Protein AF-I2NVD7-F1 (afdb_monomer_lite)

Organism: NCBI:txid1095748

Secondary structure (DSSP, 8-state):
--HHHHHHHHHHHHTHHHHHHHHHHHHHHHHHHHHHHHHHHHHHHHHHHHH-TTS----SSTT--SEEEEEEESS--TT--TTTS--HHHHHHT--B-TTSPBPPEEEEEEE-GGGBS--HHHHHHHHHHHHHH-HHHHHTT-EEEE-TTS-EEEEEEE---HHHHHHHTTT--TTTTHHHHHHHHHHHHTHHHHHHHHHHHHTTBGGG--

Radius of gyration: 20.38 Å; chains: 1; bounding box: 64×32×51 Å

Foldseek 3Di:
DPPVVVVVVVVCVVCVVVVVVVVVVLVVLQVLVCVVLVVVVVVLQVVVLVVAPQQDDDDPDPDDRQKDKDKDWLEDDPPPPCVPQDGPLCLQAQNGDDPVRHTTFIFMWTGGDCVFFPDDLVRRLVLLVVLCVVCCVLVVLAWDFGDYPPSDTTTTHTHHFHPVQPVVCPPPSDCNRCVSVVVRSVVCVVCVVSVSVSSVVRVVRGPVVVD

pLDDT: mean 82.98, std 14.4, range [41.5, 97.44]

Sequence (211 aa):
MENVERELGKLVLSNLEMLEKSYGFLVQIDVQFYEKIENQFNAWYEDFKKNSGWHKKPGNKKNQDAIWYCLGEKYDNKKSNIDIDYSWLSACTGIAKYDDGETIEYGIHFGFNRDYFNFTAKTAKQFMQDQFANYPELKEVGFQYIVGSSEHRTIFLPIQLDLKLLIEEYPDYKDQALQPLSDALDKIKNHQAVFDGIAEKLMKHSKLQES

Structure (mmCIF, N/CA/C/O backbone):
data_AF-I2NVD7-F1
#
_entry.id   AF-I2NVD7-F1
#
loop_
_atom_site.group_PDB
_atom_site.id
_atom_site.type_symbol
_atom_site.label_atom_id
_atom_site.label_alt_id
_atom_site.label_comp_id
_atom_site.label_asym_id
_atom_site.label_entity_id
_atom_site.label_seq_id
_atom_site.pdbx_PDB_ins_code
_atom_site.Cartn_x
_atom_site.Cartn_y
_atom_site.Cartn_z
_atom_site.occupancy
_atom_site.B_iso_or_equiv
_atom_site.auth_seq_id
_atom_site.auth_comp_id
_atom_site.auth_asym_id
_atom_site.auth_atom_id
_atom_site.pdbx_PDB_model_num
ATOM 1 N N . MET A 1 1 ? -33.493 20.038 15.185 1.00 58.19 1 MET A N 1
ATOM 2 C CA . MET A 1 1 ? -32.735 18.805 15.434 1.00 58.19 1 MET A CA 1
ATOM 3 C C . MET A 1 1 ? -33.632 17.634 15.150 1.00 58.19 1 MET A C 1
ATOM 5 O O . MET A 1 1 ? -34.703 17.545 15.751 1.00 58.19 1 MET A O 1
ATOM 9 N N . GLU A 1 2 ? -33.222 16.787 14.219 1.00 74.81 2 GLU A N 1
ATOM 10 C CA . GLU A 1 2 ? -33.885 15.507 13.988 1.00 74.81 2 GLU A CA 1
ATOM 11 C C . GLU A 1 2 ? -33.746 14.623 15.236 1.00 74.81 2 GLU A C 1
ATOM 13 O O . GLU A 1 2 ? -32.817 14.778 16.032 1.00 74.81 2 GLU A O 1
ATOM 18 N N . ASN A 1 3 ? -34.683 13.695 15.444 1.00 81.25 3 ASN A N 1
ATOM 19 C CA . ASN A 1 3 ? -34.689 12.811 16.617 1.00 81.25 3 ASN A CA 1
ATOM 20 C C . ASN A 1 3 ? -33.348 12.058 16.788 1.00 81.25 3 ASN A C 1
ATOM 22 O O . ASN A 1 3 ? -32.893 11.835 17.905 1.00 81.25 3 ASN A O 1
ATOM 26 N N . VAL A 1 4 ? -32.678 11.752 15.673 1.00 84.69 4 VAL A N 1
ATOM 27 C CA . VAL A 1 4 ? -31.371 11.083 15.623 1.00 84.69 4 VAL A CA 1
ATOM 28 C C . VAL A 1 4 ? -30.257 11.933 16.237 1.00 84.69 4 VAL A C 1
ATOM 30 O O . VAL A 1 4 ? -29.502 11.434 17.065 1.00 84.69 4 VAL A O 1
ATOM 33 N N . GLU A 1 5 ? -30.174 13.221 15.896 1.00 89.06 5 GLU A N 1
ATOM 34 C CA . GLU A 1 5 ? -29.142 14.126 16.426 1.00 89.06 5 GLU A CA 1
ATOM 35 C C . GLU A 1 5 ? -29.269 14.282 17.945 1.00 89.06 5 GLU A C 1
ATOM 37 O O . GLU A 1 5 ? -28.275 14.330 18.670 1.00 89.06 5 GLU A O 1
ATOM 42 N N . ARG A 1 6 ? -30.509 14.309 18.445 1.00 89.44 6 ARG A N 1
ATOM 43 C CA . ARG A 1 6 ? -30.788 14.396 19.880 1.00 89.44 6 ARG A CA 1
ATOM 44 C C . ARG A 1 6 ? -30.365 13.130 20.624 1.00 89.44 6 ARG A C 1
ATOM 46 O O . ARG A 1 6 ? -29.763 13.239 21.691 1.00 89.44 6 ARG A O 1
ATOM 53 N N . GLU A 1 7 ? -30.692 11.951 20.102 1.00 93.69 7 GLU A N 1
ATOM 54 C CA . GLU A 1 7 ? -30.291 10.684 20.727 1.00 93.69 7 GLU A CA 1
ATOM 55 C C . GLU A 1 7 ? -28.775 10.463 20.642 1.00 93.69 7 GLU A C 1
ATOM 57 O O . GLU A 1 7 ? -28.168 10.036 21.623 1.00 93.69 7 GLU A O 1
ATOM 62 N N . LEU A 1 8 ? -28.135 10.864 19.539 1.00 90.12 8 LEU A N 1
ATOM 63 C CA . LEU A 1 8 ? -26.676 10.872 19.425 1.00 90.12 8 LEU A CA 1
ATOM 64 C C . LEU A 1 8 ? -26.040 11.799 20.470 1.00 90.12 8 LEU A C 1
ATOM 66 O O . LEU A 1 8 ? -25.117 11.394 21.174 1.00 90.12 8 LEU A O 1
ATOM 70 N N . GLY A 1 9 ? -26.571 13.015 20.629 1.00 90.88 9 GLY A N 1
ATOM 71 C CA . GLY A 1 9 ? -26.109 13.955 21.650 1.00 90.88 9 GLY A CA 1
ATOM 72 C C . GLY A 1 9 ? -26.224 13.387 23.067 1.00 90.88 9 GLY A C 1
ATOM 73 O O . GLY A 1 9 ? -25.296 13.518 23.862 1.00 90.88 9 GLY A O 1
ATOM 74 N N 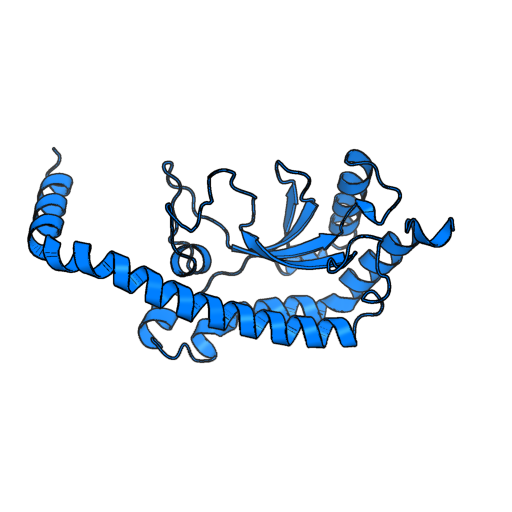. LYS A 1 10 ? -27.320 12.687 23.386 1.00 94.81 10 LYS A N 1
ATOM 75 C CA . LYS A 1 10 ? -27.470 11.998 24.679 1.00 94.81 10 LYS A CA 1
ATOM 76 C C . LYS A 1 10 ? -26.445 10.885 24.865 1.00 94.81 10 LYS A C 1
ATOM 78 O O . LYS A 1 10 ? -25.916 10.753 25.967 1.00 94.81 10 LYS A O 1
ATOM 83 N N . LEU A 1 11 ? -26.166 10.098 23.825 1.00 93.50 11 LEU A N 1
ATOM 84 C CA . LEU A 1 11 ? -25.167 9.032 23.878 1.00 93.50 11 LEU A CA 1
ATOM 85 C C . LEU A 1 11 ? -23.772 9.604 24.154 1.00 93.50 11 LEU A C 1
ATOM 87 O O . LEU A 1 11 ? -23.084 9.108 25.043 1.00 93.50 11 LEU A O 1
ATOM 91 N N . VAL A 1 12 ? -23.395 10.677 23.451 1.00 91.12 12 VAL A N 1
ATOM 92 C CA . VAL A 1 12 ? -22.127 11.394 23.658 1.00 91.12 12 VAL A CA 1
ATOM 93 C C . VAL A 1 12 ? -22.023 11.905 25.091 1.00 91.12 12 VAL A C 1
ATOM 95 O O . VAL A 1 12 ? -21.061 11.593 25.784 1.00 91.12 12 VAL A O 1
ATOM 98 N N . LEU A 1 13 ? -23.039 12.628 25.572 1.00 92.81 13 LEU A N 1
ATOM 99 C CA . LEU A 1 13 ? -23.039 13.189 26.926 1.00 92.81 13 LEU A CA 1
ATOM 100 C C . LEU A 1 13 ? -22.994 12.106 28.010 1.00 92.81 13 LEU A C 1
ATOM 102 O O . LEU A 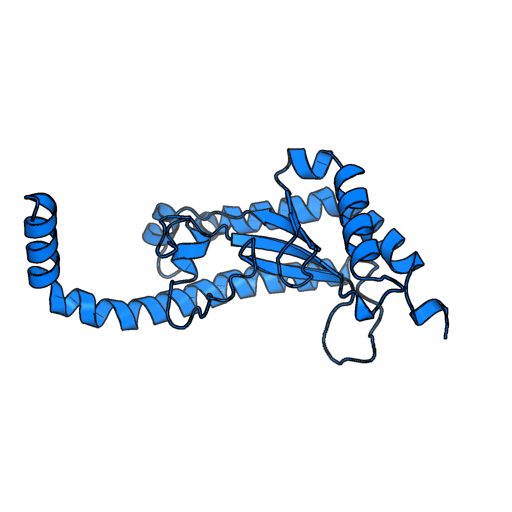1 13 ? -22.330 12.282 29.026 1.00 92.81 13 LEU A O 1
ATOM 106 N N . SER A 1 14 ? -23.662 10.973 27.783 1.00 95.19 14 SER A N 1
ATOM 107 C CA . SER A 1 14 ? -23.680 9.850 28.731 1.00 95.19 14 SER A CA 1
ATOM 108 C C . SER A 1 14 ? -22.356 9.082 28.776 1.00 95.19 14 SER A C 1
ATOM 110 O O . SER A 1 14 ? -22.124 8.343 29.727 1.00 95.19 14 SER A O 1
ATOM 112 N N . ASN A 1 15 ? -21.490 9.254 27.773 1.00 94.25 15 ASN A N 1
ATOM 113 C CA . ASN A 1 15 ? -20.187 8.593 27.665 1.00 94.25 15 ASN A CA 1
ATOM 114 C C . ASN A 1 15 ? -19.029 9.603 27.609 1.00 94.25 15 ASN A C 1
ATOM 116 O O . ASN A 1 15 ? -17.939 9.258 27.155 1.00 94.25 15 ASN A O 1
ATOM 120 N N . LEU A 1 16 ? -19.247 10.844 28.062 1.00 90.62 16 LEU A N 1
ATOM 121 C CA . LEU A 1 16 ? -18.305 11.948 27.855 1.00 90.62 16 LEU A CA 1
ATOM 122 C C . LEU A 1 16 ? -16.913 11.650 28.428 1.00 90.62 16 LEU A C 1
ATOM 124 O O . LEU A 1 16 ? -15.916 11.838 27.742 1.00 90.62 16 LEU A O 1
ATOM 128 N N . GLU A 1 17 ? -16.841 11.089 29.636 1.00 90.31 17 GLU A N 1
ATOM 129 C CA . GLU A 1 17 ? -15.571 10.692 30.259 1.00 90.31 17 GLU A CA 1
ATOM 130 C C . GLU A 1 17 ? -14.821 9.630 29.434 1.00 90.31 17 GLU A C 1
ATOM 132 O O . GLU A 1 17 ? -13.599 9.685 29.292 1.00 90.31 17 GLU A O 1
ATOM 137 N N . MET A 1 18 ? -15.549 8.658 28.875 1.00 90.00 18 MET A N 1
ATOM 138 C CA . MET A 1 18 ? -14.960 7.630 28.019 1.00 90.00 18 MET A CA 1
ATOM 139 C C . MET A 1 18 ? -14.445 8.244 26.721 1.00 90.00 18 MET A C 1
ATOM 141 O O . MET A 1 18 ? -13.352 7.891 26.295 1.00 90.00 18 MET A O 1
ATOM 145 N N . LEU A 1 19 ? -15.182 9.186 26.128 1.00 85.31 19 LEU A N 1
ATOM 146 C CA . LEU A 1 19 ? -14.745 9.908 24.935 1.00 85.31 19 LEU A CA 1
ATOM 147 C C . LEU A 1 19 ? -13.460 10.700 25.203 1.00 85.31 19 LEU A C 1
ATOM 149 O O . LEU A 1 19 ? -12.496 10.548 24.454 1.00 85.31 19 LEU A O 1
ATOM 153 N N . GLU A 1 20 ? -13.396 11.455 26.302 1.00 84.00 20 GLU A N 1
ATOM 154 C CA . GLU A 1 20 ? -12.199 12.221 26.680 1.00 84.00 20 GLU A CA 1
ATOM 155 C C . GLU A 1 20 ? -10.973 11.319 26.888 1.00 84.00 20 GLU A C 1
ATOM 157 O O . GLU A 1 20 ? -9.880 11.621 26.406 1.00 84.00 20 GLU A O 1
ATOM 162 N N . LYS A 1 21 ? -11.147 10.169 27.549 1.00 86.56 21 LYS A N 1
ATOM 163 C CA . LYS A 1 21 ? -10.066 9.190 27.757 1.00 86.56 21 LYS A CA 1
ATOM 164 C C . LYS A 1 21 ? -9.701 8.427 26.484 1.00 86.56 21 LYS A C 1
ATOM 166 O O . LYS A 1 21 ? -8.538 8.063 26.303 1.00 86.56 21 LYS A O 1
ATOM 171 N N . SER A 1 22 ? -10.675 8.183 25.609 1.00 84.62 22 SER A N 1
ATOM 172 C CA . SER A 1 22 ? -10.493 7.373 24.404 1.00 84.62 22 SER A CA 1
ATOM 173 C C . SER A 1 22 ? -9.512 7.997 23.427 1.00 84.62 22 SER A C 1
ATOM 175 O O . SER A 1 22 ? -8.781 7.256 22.786 1.00 84.62 22 SER A O 1
ATOM 177 N N . TYR A 1 23 ? -9.428 9.329 23.359 1.00 78.50 23 TYR A N 1
ATOM 178 C CA . TYR A 1 23 ? -8.507 9.999 22.443 1.00 78.50 23 TYR A CA 1
ATOM 179 C C . TYR A 1 23 ? -7.047 9.648 22.749 1.00 78.50 23 TYR A C 1
ATOM 181 O O . TYR A 1 23 ? -6.319 9.168 21.884 1.00 78.50 23 TYR A O 1
ATOM 189 N N . GLY A 1 24 ? -6.630 9.802 24.010 1.00 81.12 24 GLY A N 1
ATOM 190 C CA . GLY A 1 24 ? -5.270 9.451 24.425 1.00 81.12 24 GLY A CA 1
ATOM 191 C C . GLY A 1 24 ? -4.973 7.957 24.278 1.00 81.12 24 GLY A C 1
ATOM 192 O O . GLY A 1 24 ? -3.851 7.580 23.946 1.00 81.12 24 GLY A O 1
ATOM 193 N N . PHE A 1 25 ? -5.978 7.103 24.487 1.00 86.25 25 PHE A N 1
ATOM 194 C CA . PHE A 1 25 ? -5.835 5.660 24.309 1.00 86.25 25 PHE A CA 1
ATOM 195 C C . PHE A 1 25 ? -5.763 5.254 22.829 1.00 86.25 25 PHE A C 1
ATOM 197 O O . PHE A 1 25 ? -4.960 4.396 22.475 1.00 86.25 25 PHE A O 1
ATOM 204 N N . LEU A 1 26 ? -6.524 5.912 21.950 1.00 85.19 26 LEU A N 1
ATOM 205 C CA . LEU A 1 26 ? -6.480 5.700 20.504 1.00 85.19 26 LEU A CA 1
ATOM 206 C C . LEU A 1 26 ? -5.085 5.983 19.955 1.00 85.19 26 LEU A C 1
ATOM 208 O O . LEU A 1 26 ? -4.567 5.158 19.216 1.00 85.19 26 LEU A O 1
ATOM 212 N N . VAL A 1 27 ? -4.447 7.082 20.370 1.00 83.44 27 VAL A N 1
ATOM 213 C CA . VAL A 1 27 ? -3.065 7.397 19.966 1.00 83.44 27 VAL A CA 1
ATOM 214 C C . VAL A 1 27 ? -2.107 6.255 20.329 1.00 83.44 27 VAL A C 1
ATOM 216 O O . VAL A 1 27 ? -1.249 5.891 19.533 1.00 83.44 27 VAL A O 1
ATOM 219 N N . GLN A 1 28 ? -2.271 5.634 21.501 1.00 86.88 28 GLN A N 1
ATOM 220 C CA . GLN A 1 28 ? -1.435 4.499 21.912 1.00 86.88 28 GLN A CA 1
ATOM 221 C C . GLN A 1 28 ? -1.688 3.250 21.062 1.00 86.88 28 GLN A C 1
ATOM 223 O O . GLN A 1 28 ? -0.731 2.593 20.651 1.00 86.88 28 GLN A O 1
ATOM 228 N N . ILE A 1 29 ? -2.958 2.929 20.790 1.00 88.62 29 ILE A N 1
ATOM 229 C CA . ILE A 1 29 ? -3.336 1.824 19.896 1.00 88.62 29 ILE A CA 1
ATOM 230 C C . ILE A 1 29 ? -2.723 2.043 18.514 1.00 88.62 29 ILE A C 1
ATOM 232 O O . ILE A 1 29 ? -2.182 1.108 17.929 1.00 88.62 29 ILE A O 1
ATOM 236 N N . ASP A 1 30 ? -2.793 3.273 18.014 1.00 87.62 30 ASP A N 1
ATOM 237 C CA . ASP A 1 30 ? -2.361 3.624 16.670 1.00 87.62 30 ASP A CA 1
ATOM 238 C C . ASP A 1 30 ? -0.845 3.527 16.507 1.00 87.62 30 ASP A C 1
ATOM 240 O O . ASP A 1 30 ? -0.378 2.955 15.529 1.00 87.62 30 ASP A O 1
ATOM 244 N N . VAL A 1 31 ? -0.074 3.977 17.504 1.00 86.50 31 VAL A N 1
ATOM 245 C CA . VAL A 1 31 ? 1.387 3.794 17.536 1.00 86.50 31 VAL A CA 1
ATOM 246 C C . VAL A 1 31 ? 1.749 2.309 17.529 1.00 86.50 31 VAL A C 1
ATOM 248 O O . VAL A 1 31 ? 2.545 1.880 16.700 1.00 86.50 31 VAL A O 1
ATOM 251 N N . GLN A 1 32 ? 1.131 1.501 18.399 1.00 87.69 32 GLN A N 1
ATOM 252 C CA . GLN A 1 32 ? 1.403 0.057 18.466 1.00 87.69 32 GLN A CA 1
ATOM 253 C C . GLN A 1 32 ? 1.043 -0.664 17.163 1.00 87.69 32 GLN A C 1
ATOM 255 O O . GLN A 1 32 ? 1.748 -1.572 16.719 1.00 87.69 32 GLN A O 1
ATOM 260 N N . PHE A 1 33 ? -0.078 -0.276 16.560 1.00 89.56 33 PHE A N 1
ATOM 261 C CA . PHE A 1 33 ? -0.533 -0.815 15.289 1.00 89.56 33 PHE A CA 1
ATOM 262 C C . PHE A 1 33 ? 0.412 -0.418 14.145 1.00 89.56 33 PHE A C 1
ATOM 264 O O . PHE A 1 33 ? 0.844 -1.285 13.382 1.00 89.56 33 PHE A O 1
ATOM 271 N N . TYR A 1 34 ? 0.784 0.861 14.063 1.00 88.06 34 TYR A N 1
ATOM 272 C CA . TYR A 1 34 ? 1.712 1.369 13.057 1.00 88.06 34 TYR A CA 1
ATOM 273 C C . TYR A 1 34 ? 3.075 0.681 13.154 1.00 88.06 34 TYR A C 1
ATOM 275 O O . TYR A 1 34 ? 3.559 0.172 12.147 1.00 88.06 34 TYR A O 1
ATOM 283 N N . GLU A 1 35 ? 3.646 0.557 14.357 1.00 88.81 35 GLU A N 1
ATOM 284 C CA . GLU A 1 35 ? 4.914 -0.153 14.575 1.00 88.81 35 GLU A CA 1
ATOM 285 C C . GLU A 1 35 ? 4.864 -1.592 14.043 1.00 88.81 35 GLU A C 1
ATOM 287 O O . GLU A 1 35 ? 5.828 -2.072 13.449 1.00 88.81 35 GLU A O 1
ATOM 292 N N . LYS A 1 36 ? 3.747 -2.307 14.218 1.00 89.88 36 LYS A N 1
ATOM 293 C CA . LYS A 1 36 ? 3.602 -3.682 13.710 1.00 89.88 36 LYS A CA 1
ATOM 294 C C . LYS A 1 36 ? 3.562 -3.738 12.185 1.00 89.88 36 LYS A C 1
ATOM 296 O O . LYS A 1 36 ? 4.313 -4.514 11.593 1.00 89.88 36 LYS A O 1
ATOM 301 N N . ILE A 1 37 ? 2.729 -2.906 11.562 1.00 91.06 37 ILE A N 1
ATOM 302 C CA . ILE A 1 37 ? 2.609 -2.810 10.099 1.00 91.06 37 ILE A CA 1
ATOM 303 C C . ILE A 1 37 ? 3.953 -2.403 9.476 1.00 91.06 37 ILE A C 1
ATOM 305 O O . ILE A 1 37 ? 4.418 -3.028 8.520 1.00 91.06 37 ILE A O 1
ATOM 309 N N . GLU A 1 38 ? 4.599 -1.381 10.038 1.00 90.12 38 GLU A N 1
ATOM 310 C CA . GLU A 1 38 ? 5.875 -0.849 9.565 1.00 90.12 38 GLU A CA 1
ATOM 311 C C . GLU A 1 38 ? 6.997 -1.884 9.702 1.00 90.12 38 GLU A C 1
ATOM 313 O O . GLU A 1 38 ? 7.750 -2.098 8.753 1.00 90.12 38 GLU A O 1
ATOM 318 N N . ASN A 1 39 ? 7.087 -2.588 10.835 1.00 91.44 39 ASN A N 1
ATOM 319 C CA . ASN A 1 39 ? 8.089 -3.637 11.030 1.00 91.44 39 ASN A CA 1
ATOM 320 C C . ASN A 1 39 ? 7.921 -4.792 10.037 1.00 91.44 39 ASN A C 1
ATOM 322 O O . ASN A 1 39 ? 8.915 -5.260 9.475 1.00 91.44 39 ASN A O 1
ATOM 326 N N . GLN A 1 40 ? 6.686 -5.237 9.789 1.00 92.69 40 GLN A N 1
ATOM 327 C CA . GLN A 1 40 ? 6.411 -6.291 8.811 1.00 92.69 40 GLN A CA 1
ATOM 328 C C . GLN A 1 40 ? 6.809 -5.856 7.395 1.00 92.69 40 GLN A C 1
ATOM 330 O O . GLN A 1 40 ? 7.507 -6.593 6.692 1.00 92.69 40 GLN A O 1
ATOM 335 N N . PHE A 1 41 ? 6.419 -4.646 6.988 1.00 93.94 41 PHE A N 1
ATOM 336 C CA . PHE A 1 41 ? 6.785 -4.096 5.685 1.00 93.94 41 PHE A CA 1
ATOM 337 C C . PHE A 1 41 ? 8.298 -3.912 5.539 1.00 93.94 41 PHE A C 1
ATOM 339 O O . PHE A 1 41 ? 8.866 -4.327 4.532 1.00 93.94 41 PHE A O 1
ATOM 346 N N . ASN A 1 42 ? 8.971 -3.343 6.540 1.00 91.25 42 ASN A N 1
ATOM 347 C CA . ASN A 1 42 ? 10.413 -3.105 6.503 1.00 91.25 42 ASN A CA 1
ATOM 348 C C . ASN A 1 42 ? 11.206 -4.414 6.468 1.00 91.25 42 ASN A C 1
ATOM 350 O O . ASN A 1 42 ? 12.162 -4.523 5.701 1.00 91.25 42 ASN A O 1
ATOM 354 N N . ALA A 1 43 ? 10.798 -5.427 7.238 1.00 92.06 43 ALA A N 1
ATOM 355 C CA . ALA A 1 43 ? 11.418 -6.749 7.188 1.00 92.06 43 ALA A CA 1
ATOM 356 C C . ALA A 1 43 ? 11.309 -7.367 5.785 1.00 92.06 43 ALA A C 1
ATOM 358 O O . ALA A 1 43 ? 12.303 -7.867 5.252 1.00 92.06 43 ALA A O 1
ATOM 359 N N . TRP A 1 44 ? 10.129 -7.272 5.163 1.00 93.75 44 TRP A N 1
ATOM 360 C CA . TRP A 1 44 ? 9.935 -7.686 3.775 1.00 93.75 44 TRP A CA 1
ATOM 361 C C . TRP A 1 44 ? 10.785 -6.859 2.804 1.00 93.75 44 TRP A C 1
ATOM 363 O O . TRP A 1 44 ? 11.452 -7.430 1.946 1.00 93.75 44 TRP A O 1
ATOM 373 N N . TYR A 1 45 ? 10.806 -5.531 2.938 1.00 89.88 45 TYR A N 1
ATOM 374 C CA . TYR A 1 45 ? 11.489 -4.647 1.994 1.00 89.88 45 TYR A CA 1
ATOM 375 C C . TYR A 1 45 ? 13.010 -4.821 2.048 1.00 89.88 45 TYR A C 1
ATOM 377 O O . TYR A 1 45 ? 13.675 -4.804 1.012 1.00 89.88 45 TYR A O 1
ATOM 385 N N . GLU A 1 46 ? 13.580 -5.054 3.230 1.00 87.25 46 GLU A N 1
ATOM 386 C CA . GLU A 1 46 ? 14.998 -5.394 3.378 1.00 87.25 46 GLU A CA 1
ATOM 387 C C . GLU A 1 46 ? 15.354 -6.731 2.715 1.00 87.25 46 GLU A C 1
ATOM 389 O O . GLU A 1 46 ? 16.402 -6.836 2.071 1.00 87.25 46 GLU A O 1
ATOM 394 N N . ASP A 1 47 ? 14.500 -7.751 2.831 1.00 88.12 47 ASP A N 1
ATOM 395 C CA . ASP A 1 47 ? 14.693 -9.022 2.123 1.00 88.12 47 ASP A CA 1
ATOM 396 C C . ASP A 1 47 ? 14.544 -8.851 0.604 1.00 88.12 47 ASP A C 1
ATOM 398 O O . ASP A 1 47 ? 15.406 -9.273 -0.172 1.00 88.12 47 ASP A O 1
ATOM 402 N N . PHE A 1 48 ? 13.506 -8.134 0.175 1.00 85.88 48 PHE A N 1
ATOM 403 C CA . PHE A 1 48 ? 13.258 -7.804 -1.223 1.00 85.88 48 PHE A CA 1
ATOM 404 C C . PHE A 1 48 ? 14.461 -7.087 -1.849 1.00 85.88 48 PHE A C 1
ATOM 406 O O . PHE A 1 48 ? 14.951 -7.492 -2.906 1.00 85.88 48 PHE A O 1
ATOM 413 N N . LYS A 1 49 ? 15.009 -6.063 -1.178 1.00 81.38 49 LYS A N 1
ATOM 414 C CA . LYS A 1 49 ? 16.160 -5.293 -1.673 1.00 81.38 49 LYS A CA 1
ATOM 415 C C . LYS A 1 49 ? 17.383 -6.164 -1.925 1.00 81.38 49 LYS A C 1
ATOM 417 O O . LYS A 1 49 ? 18.004 -6.004 -2.976 1.00 81.38 49 LYS A O 1
ATOM 422 N N . LYS A 1 50 ? 17.706 -7.097 -1.021 1.00 79.62 50 LYS A N 1
ATOM 423 C CA . LYS A 1 50 ? 18.844 -8.027 -1.179 1.00 79.62 50 LYS A CA 1
ATOM 424 C C . LYS A 1 50 ? 18.735 -8.869 -2.448 1.00 79.62 50 LYS A C 1
ATOM 426 O O . LYS A 1 50 ? 19.753 -9.161 -3.071 1.00 79.62 50 LYS A O 1
ATOM 431 N N . ASN A 1 51 ? 17.510 -9.223 -2.820 1.00 73.06 51 ASN A N 1
ATOM 432 C CA . ASN A 1 51 ? 17.209 -10.070 -3.970 1.00 73.06 51 ASN A CA 1
ATOM 433 C C . ASN A 1 51 ? 16.946 -9.267 -5.257 1.00 73.06 51 ASN A C 1
ATOM 435 O O . ASN A 1 51 ? 16.952 -9.831 -6.348 1.00 73.06 51 ASN A O 1
ATOM 439 N N . SER A 1 52 ? 16.750 -7.952 -5.148 1.00 70.62 52 SER A N 1
ATOM 440 C CA . SER A 1 52 ? 16.548 -7.046 -6.280 1.00 70.62 52 SER A CA 1
ATOM 441 C C . SER A 1 52 ? 17.880 -6.619 -6.914 1.00 70.62 52 SER A C 1
ATOM 443 O O . SER A 1 52 ? 18.854 -6.359 -6.214 1.00 70.62 52 SER A O 1
ATOM 445 N N . GLY A 1 53 ? 17.963 -6.481 -8.240 1.00 66.75 53 GLY A N 1
ATOM 446 C CA . GLY A 1 53 ? 19.182 -5.993 -8.918 1.00 66.75 53 GLY A CA 1
ATOM 447 C C . GLY A 1 53 ? 19.415 -4.475 -8.817 1.00 66.75 53 GLY A C 1
ATOM 448 O O . GLY A 1 53 ? 20.480 -3.981 -9.189 1.00 66.75 53 GLY A O 1
ATOM 449 N N . TRP A 1 54 ? 18.427 -3.726 -8.320 1.00 70.88 54 TRP A N 1
ATOM 450 C CA . TRP A 1 54 ? 18.324 -2.268 -8.462 1.00 70.88 54 TRP A CA 1
ATOM 451 C C . TRP A 1 54 ? 18.570 -1.471 -7.171 1.00 70.88 54 TRP A C 1
ATOM 453 O O . TRP A 1 54 ? 18.616 -0.245 -7.216 1.00 70.88 54 TRP A O 1
ATOM 463 N N . HIS A 1 55 ? 18.868 -2.138 -6.050 1.00 58.81 55 HIS A N 1
ATOM 464 C CA . HIS A 1 55 ? 19.316 -1.501 -4.797 1.00 58.81 55 HIS A CA 1
ATOM 465 C C . HIS A 1 55 ? 20.699 -0.824 -4.903 1.00 58.81 55 HIS A C 1
ATOM 467 O O . HIS A 1 55 ? 21.134 -0.110 -4.000 1.00 58.81 55 HIS A O 1
ATOM 473 N N . LYS A 1 56 ? 21.432 -1.054 -5.999 1.00 55.16 56 LYS A N 1
ATOM 474 C CA . LYS A 1 56 ? 22.758 -0.476 -6.229 1.00 55.16 56 LYS A CA 1
ATOM 475 C C . LYS A 1 56 ? 22.651 0.743 -7.130 1.00 55.16 56 LYS A C 1
ATOM 477 O O . LYS A 1 56 ? 22.843 0.621 -8.337 1.00 55.16 56 LYS A O 1
ATOM 482 N N . LYS A 1 57 ? 22.441 1.917 -6.527 1.00 53.38 57 LYS A N 1
ATOM 483 C CA . LYS A 1 57 ? 23.287 3.101 -6.774 1.00 53.38 57 LYS A CA 1
ATOM 484 C C . LYS A 1 57 ? 22.873 4.298 -5.894 1.00 53.38 57 LYS A C 1
ATOM 486 O O . LYS A 1 57 ? 21.741 4.763 -6.000 1.00 53.38 57 LYS A O 1
ATOM 491 N N . PRO A 1 58 ? 23.795 4.828 -5.068 1.00 48.31 58 PRO A N 1
ATOM 492 C CA . PRO A 1 58 ? 23.570 6.028 -4.279 1.00 48.31 58 PRO A CA 1
ATOM 493 C C . PRO A 1 58 ? 23.633 7.254 -5.191 1.00 48.31 58 PRO A C 1
ATOM 495 O O . PRO A 1 58 ? 24.560 7.420 -5.982 1.00 48.31 58 PRO A O 1
ATOM 498 N N . GLY A 1 59 ? 22.647 8.126 -5.073 1.00 41.50 59 GLY A N 1
ATOM 499 C CA . GLY A 1 59 ? 22.720 9.490 -5.571 1.00 41.50 59 GLY A CA 1
ATOM 500 C C . GLY A 1 59 ? 23.268 10.379 -4.467 1.00 41.50 59 GLY A C 1
ATOM 501 O O . GLY A 1 59 ? 23.319 9.996 -3.301 1.00 41.50 59 GLY A O 1
ATOM 502 N N . ASN A 1 60 ? 23.660 11.596 -4.833 1.00 45.00 60 ASN A N 1
ATOM 503 C CA . ASN A 1 60 ? 24.334 12.569 -3.964 1.00 45.00 60 ASN A CA 1
ATOM 504 C C . ASN A 1 60 ? 23.559 12.989 -2.691 1.00 45.00 60 ASN A C 1
ATOM 506 O O . ASN A 1 60 ? 24.075 13.782 -1.904 1.00 45.00 60 ASN A O 1
ATOM 510 N N . LYS A 1 61 ? 22.340 12.482 -2.463 1.00 47.41 61 LYS A N 1
ATOM 511 C CA . LYS A 1 61 ? 21.555 12.686 -1.239 1.00 47.41 61 LYS A CA 1
ATOM 512 C C . LYS A 1 61 ? 21.596 11.398 -0.413 1.00 47.41 61 LYS A C 1
ATOM 514 O O . LYS A 1 61 ? 21.072 10.371 -0.832 1.00 47.41 61 LYS A O 1
ATOM 519 N N . LYS A 1 62 ? 22.235 11.455 0.760 1.00 49.91 62 LYS A N 1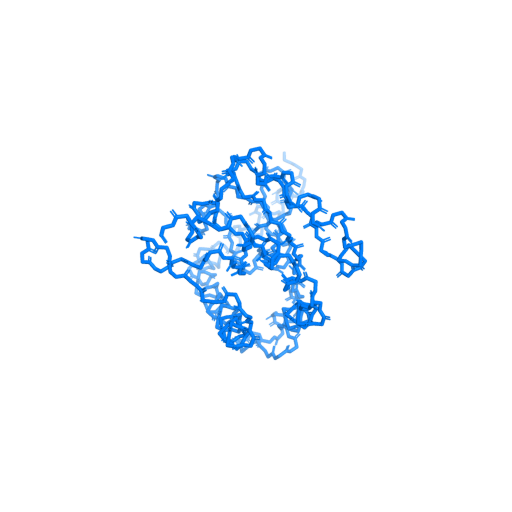
ATOM 520 C CA . LYS A 1 62 ? 22.267 10.344 1.723 1.00 49.91 62 LYS A CA 1
ATOM 521 C C . LYS A 1 62 ? 20.833 9.843 1.987 1.00 49.91 62 LYS A C 1
ATOM 523 O O . LYS A 1 62 ? 19.969 10.653 2.307 1.00 49.91 62 LYS A O 1
ATOM 528 N N . ASN A 1 63 ? 20.630 8.526 1.904 1.00 56.69 63 ASN A N 1
ATOM 529 C CA . ASN A 1 63 ? 19.475 7.781 2.433 1.00 56.69 63 ASN A CA 1
ATOM 530 C C . ASN A 1 63 ? 18.153 7.802 1.635 1.00 56.69 63 ASN A C 1
ATOM 532 O O . ASN A 1 63 ? 17.097 7.651 2.241 1.00 56.69 63 ASN A O 1
ATOM 536 N N . GLN A 1 64 ? 18.166 7.951 0.308 1.00 66.81 64 GLN A N 1
ATOM 537 C CA . GLN A 1 64 ? 16.958 7.700 -0.495 1.00 66.81 64 GLN A CA 1
ATOM 538 C C . GLN A 1 64 ? 17.240 6.732 -1.638 1.00 66.81 64 GLN A C 1
ATOM 540 O O . GLN A 1 64 ? 18.145 6.972 -2.439 1.00 66.81 64 GLN A O 1
ATOM 545 N N . ASP A 1 65 ? 16.444 5.667 -1.721 1.00 77.06 65 ASP A N 1
ATOM 546 C CA . ASP A 1 65 ? 16.516 4.710 -2.820 1.00 77.06 65 ASP A CA 1
ATOM 547 C C . ASP A 1 65 ? 16.056 5.382 -4.129 1.00 77.06 65 ASP A C 1
ATOM 549 O O . ASP A 1 65 ? 15.076 6.134 -4.164 1.00 77.06 65 ASP A O 1
ATOM 553 N N . ALA A 1 66 ? 16.774 5.132 -5.229 1.00 84.19 66 ALA A N 1
ATOM 554 C CA . ALA A 1 66 ? 16.438 5.699 -6.538 1.00 84.19 66 ALA A CA 1
ATOM 555 C C . ALA A 1 66 ? 15.088 5.182 -7.055 1.00 84.19 66 ALA A C 1
ATOM 557 O O . ALA A 1 66 ? 14.357 5.907 -7.722 1.00 84.19 66 ALA A O 1
ATOM 558 N N . ILE A 1 67 ? 14.758 3.939 -6.727 1.00 88.12 67 ILE A N 1
ATOM 559 C CA . ILE A 1 67 ? 13.490 3.268 -6.994 1.00 88.12 67 ILE A CA 1
ATOM 560 C C . ILE A 1 67 ? 13.107 2.619 -5.662 1.00 88.12 67 ILE A C 1
ATOM 562 O O . ILE A 1 67 ? 13.987 2.090 -4.985 1.00 88.12 67 ILE A O 1
ATOM 566 N N . TRP A 1 68 ? 11.843 2.678 -5.262 1.00 88.62 68 TRP A N 1
ATOM 567 C CA . TRP A 1 68 ? 11.441 2.365 -3.892 1.00 88.62 68 TRP A CA 1
ATOM 568 C C . TRP A 1 68 ? 10.042 1.760 -3.804 1.00 88.62 68 TRP A C 1
ATOM 570 O O . TRP A 1 68 ? 9.200 1.978 -4.681 1.00 88.62 68 TRP A O 1
ATOM 580 N N . TYR A 1 69 ? 9.808 1.059 -2.692 1.00 91.62 69 TYR A N 1
ATOM 581 C CA . TYR A 1 69 ? 8.474 0.788 -2.170 1.00 91.62 69 TYR A CA 1
ATOM 582 C C . TYR A 1 69 ? 8.239 1.576 -0.879 1.00 91.62 69 TYR A C 1
ATOM 584 O O . TYR A 1 69 ? 9.161 1.732 -0.081 1.00 91.62 69 TYR A O 1
ATOM 592 N N . CYS A 1 70 ? 7.015 2.048 -0.650 1.00 90.00 70 CYS A N 1
ATOM 593 C CA . CYS A 1 70 ? 6.613 2.602 0.645 1.00 90.00 70 CYS A CA 1
ATOM 594 C C . CYS A 1 70 ? 5.155 2.269 0.953 1.00 90.00 70 CYS A C 1
ATOM 596 O O . CYS A 1 70 ? 4.358 2.069 0.036 1.00 90.00 70 CYS A O 1
ATOM 598 N N . LEU A 1 71 ? 4.805 2.242 2.236 1.00 90.19 71 LEU A N 1
ATOM 599 C CA . LEU A 1 71 ? 3.412 2.280 2.658 1.00 90.19 71 LEU A CA 1
ATOM 600 C C . LEU A 1 71 ? 2.915 3.727 2.679 1.00 90.19 71 LEU A C 1
ATOM 602 O O . LEU A 1 71 ? 3.683 4.642 2.982 1.00 90.19 71 LEU A O 1
ATOM 606 N N . GLY A 1 72 ? 1.652 3.941 2.331 1.00 86.88 72 GLY A N 1
ATOM 607 C CA . GLY A 1 72 ? 1.083 5.278 2.315 1.00 86.88 72 GLY A CA 1
ATOM 608 C C . GLY A 1 72 ? -0.342 5.342 1.790 1.00 86.88 72 GLY A C 1
ATOM 609 O O . GLY A 1 72 ? -0.927 4.359 1.334 1.00 86.88 72 GLY A O 1
ATOM 610 N N . GLU A 1 73 ? -0.895 6.544 1.872 1.00 85.88 73 GLU A N 1
ATOM 611 C CA . GLU A 1 73 ? -2.182 6.890 1.284 1.00 85.88 73 GLU A CA 1
ATOM 612 C C . GLU A 1 73 ? -2.081 6.961 -0.236 1.00 85.88 73 GLU A C 1
ATOM 614 O O . GLU A 1 73 ? -1.118 7.496 -0.787 1.00 85.88 73 GLU A O 1
ATOM 619 N N . LYS A 1 74 ? -3.139 6.524 -0.923 1.00 85.44 74 LYS A N 1
ATOM 620 C CA . LYS A 1 74 ? -3.241 6.567 -2.384 1.00 85.44 74 LYS A CA 1
ATOM 621 C C . LYS A 1 74 ? -2.909 7.947 -2.951 1.00 85.44 74 LYS A C 1
ATOM 623 O O . LYS A 1 74 ? -2.289 8.025 -4.010 1.00 85.44 74 LYS A O 1
ATOM 628 N N . TYR A 1 75 ? -3.297 9.023 -2.269 1.00 78.75 75 TYR A N 1
ATOM 629 C CA . TYR A 1 75 ? -3.001 10.396 -2.663 1.00 78.75 75 TYR A CA 1
ATOM 630 C C . TYR A 1 75 ? -2.383 11.177 -1.504 1.00 78.75 75 TYR A C 1
ATOM 632 O O . TYR A 1 75 ? -2.818 11.053 -0.370 1.00 78.75 75 TYR A O 1
ATOM 640 N N . ASP A 1 76 ? -1.403 12.026 -1.827 1.00 66.19 76 ASP A N 1
ATOM 641 C CA . ASP A 1 76 ? -0.825 13.002 -0.901 1.00 66.19 76 ASP A CA 1
ATOM 642 C C . ASP A 1 76 ? -1.873 14.078 -0.582 1.00 66.19 76 ASP A C 1
ATOM 644 O O . ASP A 1 76 ? -2.100 15.027 -1.352 1.00 66.19 76 ASP A O 1
ATOM 648 N N . ASN A 1 77 ? -2.575 13.870 0.524 1.00 59.81 77 ASN A N 1
ATOM 649 C CA . ASN A 1 77 ? -3.542 14.806 1.046 1.00 59.81 77 ASN A CA 1
ATOM 650 C C . ASN A 1 77 ? -2.780 15.902 1.785 1.00 59.81 77 ASN A C 1
ATOM 652 O O . ASN A 1 77 ? -2.278 15.703 2.877 1.00 59.81 77 ASN A O 1
ATOM 656 N N . LYS A 1 78 ? -2.753 17.125 1.241 1.00 54.00 78 LYS A N 1
ATOM 657 C CA . LYS A 1 78 ? -2.116 18.291 1.900 1.00 54.00 78 LYS A CA 1
ATOM 658 C C . LYS A 1 78 ? -2.685 18.633 3.291 1.00 54.00 78 LYS A C 1
ATOM 660 O O . LYS A 1 78 ? -2.196 19.563 3.928 1.00 54.00 78 LYS A O 1
ATOM 665 N N . LYS A 1 79 ? -3.741 17.935 3.718 1.00 49.69 79 LYS A N 1
ATOM 666 C CA . LYS A 1 79 ? -4.361 18.008 5.041 1.00 49.69 79 LYS A CA 1
ATOM 667 C C . LYS A 1 79 ? -3.987 16.831 5.960 1.00 49.69 79 LYS A C 1
ATOM 669 O O . LYS A 1 79 ? -4.400 16.854 7.106 1.00 49.69 79 LYS A O 1
ATOM 674 N N . SER A 1 80 ? -3.213 15.836 5.515 1.00 46.12 80 SER A N 1
ATOM 675 C CA . SER A 1 80 ? -2.848 14.640 6.292 1.00 46.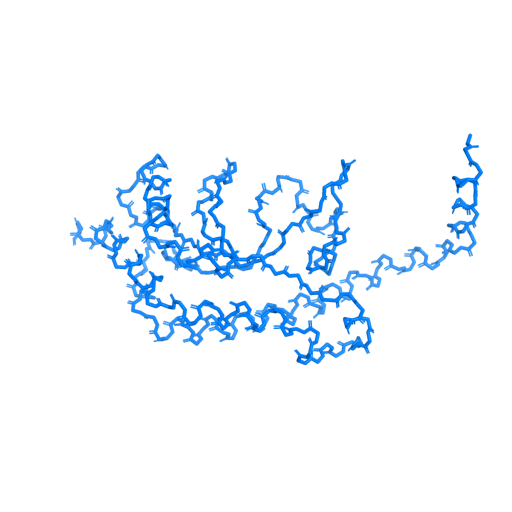12 80 SER A CA 1
ATOM 676 C C . SER A 1 80 ? -1.801 14.951 7.370 1.00 46.12 80 SER A C 1
ATOM 678 O O . SER A 1 80 ? -0.709 14.382 7.405 1.00 46.12 80 SER A O 1
ATOM 680 N N . ASN A 1 81 ? -2.103 15.877 8.277 1.00 44.28 81 ASN A N 1
ATOM 681 C CA . ASN A 1 81 ? -1.496 15.801 9.593 1.00 44.28 81 ASN A CA 1
ATOM 682 C C . ASN A 1 81 ? -2.200 14.648 10.309 1.00 44.28 81 ASN A C 1
ATOM 684 O O . ASN A 1 81 ? -3.254 14.828 10.916 1.00 44.28 81 ASN A O 1
ATOM 688 N N . ILE A 1 82 ? -1.589 13.465 10.236 1.00 51.81 82 ILE A N 1
ATOM 689 C CA . ILE A 1 82 ? -1.941 12.288 11.050 1.00 51.81 82 ILE A CA 1
ATOM 690 C C . ILE A 1 82 ? -1.964 12.656 12.550 1.00 51.81 82 ILE A C 1
ATOM 692 O O . ILE A 1 82 ? -2.680 12.052 13.337 1.00 51.81 82 ILE A O 1
ATOM 696 N N . ASP A 1 83 ? -1.272 13.733 12.930 1.00 47.53 83 ASP A N 1
ATOM 697 C CA . ASP A 1 83 ? -1.313 14.320 14.269 1.00 47.53 83 ASP A CA 1
ATOM 698 C C . ASP A 1 83 ? -2.642 15.013 14.651 1.00 47.53 83 ASP A C 1
ATOM 700 O O . ASP A 1 83 ? -2.784 15.409 15.810 1.00 47.53 83 ASP A O 1
ATOM 704 N N . ILE A 1 84 ? -3.607 15.207 13.733 1.00 48.03 84 ILE A N 1
ATOM 705 C CA . ILE A 1 84 ? -4.854 15.944 14.034 1.00 48.03 84 ILE A CA 1
ATOM 706 C C . ILE A 1 84 ? -6.129 15.306 13.441 1.00 48.03 84 ILE A C 1
ATOM 708 O O . ILE A 1 84 ? -7.156 15.335 14.119 1.00 48.03 84 ILE A O 1
ATOM 712 N N . ASP A 1 85 ? -6.097 14.696 12.246 1.00 57.16 85 ASP A N 1
ATOM 713 C CA . ASP A 1 85 ? -7.352 14.480 11.494 1.00 57.16 85 ASP A CA 1
ATOM 714 C C . ASP A 1 85 ? -7.876 13.018 11.418 1.00 57.16 85 ASP A C 1
ATOM 716 O O . ASP A 1 85 ? -9.085 12.832 11.272 1.00 57.16 85 ASP A O 1
ATOM 720 N N . TYR A 1 86 ? -7.047 11.967 11.559 1.00 68.88 86 TYR A N 1
ATOM 721 C CA . TYR A 1 86 ? -7.489 10.548 11.649 1.00 68.88 86 TYR A CA 1
ATOM 722 C C . TYR A 1 86 ? -6.346 9.586 12.037 1.00 68.88 86 TYR A C 1
ATOM 724 O O . TYR A 1 86 ? -5.174 9.924 11.918 1.00 68.88 86 TYR A O 1
ATOM 732 N N . SER A 1 87 ? -6.692 8.365 12.476 1.00 79.75 87 SER A N 1
ATOM 733 C CA . SER A 1 87 ? -5.738 7.324 12.904 1.00 79.75 87 SER A CA 1
ATOM 734 C C . SER A 1 87 ? -5.293 6.387 11.762 1.00 79.75 87 SER A C 1
ATOM 736 O O . SER A 1 87 ? -6.079 6.110 10.847 1.00 79.75 87 SER A O 1
ATOM 738 N N . TRP A 1 88 ? -4.079 5.825 11.833 1.00 82.94 88 TRP A N 1
ATOM 739 C CA . TRP A 1 88 ? -3.573 4.782 10.920 1.00 82.94 88 TRP A CA 1
ATOM 740 C C . TRP A 1 88 ? -4.503 3.576 10.849 1.00 82.94 88 TRP A C 1
ATOM 742 O O . TRP A 1 88 ? -4.790 3.075 9.762 1.00 82.94 88 TRP A O 1
ATOM 752 N N . LEU A 1 89 ? -5.027 3.128 11.991 1.00 86.38 89 LEU A N 1
ATOM 753 C CA . LEU A 1 89 ? -5.996 2.034 12.044 1.00 86.38 89 LEU A CA 1
ATOM 754 C C . LEU A 1 89 ? -7.236 2.356 11.202 1.00 86.38 89 LEU A C 1
ATOM 756 O O . LEU A 1 89 ? -7.741 1.487 10.491 1.00 86.38 89 LEU A O 1
ATOM 760 N N . SER A 1 90 ? -7.698 3.608 11.223 1.00 82.50 90 SER A N 1
ATOM 761 C CA . SER A 1 90 ? -8.852 4.046 10.434 1.00 82.50 90 SER A CA 1
ATOM 762 C C . SER A 1 90 ? -8.548 4.081 8.934 1.00 82.50 90 SER A C 1
ATOM 764 O O . SER A 1 90 ? -9.405 3.695 8.139 1.00 82.50 90 SER A O 1
ATOM 766 N N . ALA A 1 91 ? -7.342 4.497 8.537 1.00 83.38 91 ALA A N 1
ATOM 767 C CA . ALA A 1 91 ? -6.905 4.466 7.138 1.00 83.38 91 ALA A CA 1
ATOM 768 C C . ALA A 1 91 ? -6.789 3.021 6.621 1.00 83.38 91 ALA A C 1
ATOM 770 O O . ALA A 1 91 ? -7.342 2.678 5.578 1.00 83.38 91 ALA A O 1
ATOM 771 N N . CYS A 1 92 ? -6.167 2.135 7.401 1.00 87.56 92 CYS A N 1
ATOM 772 C CA . CYS A 1 92 ? -5.980 0.730 7.040 1.00 87.56 92 CYS A CA 1
ATOM 773 C C . CYS A 1 92 ? -7.284 -0.081 6.993 1.00 87.56 92 CYS A C 1
ATOM 775 O O . CYS A 1 92 ? -7.310 -1.131 6.363 1.00 87.56 92 CYS A O 1
ATOM 777 N N . THR A 1 93 ? -8.358 0.363 7.649 1.00 88.00 93 THR A N 1
ATOM 778 C CA . THR A 1 93 ? -9.649 -0.356 7.707 1.00 88.00 93 THR A CA 1
ATOM 779 C C . THR A 1 93 ? -10.738 0.264 6.832 1.00 88.00 93 THR A C 1
ATOM 781 O O . THR A 1 93 ? -11.846 -0.271 6.750 1.00 88.00 93 THR A O 1
ATOM 784 N N . GLY A 1 94 ? -10.439 1.373 6.148 1.00 81.31 94 GLY A N 1
ATOM 785 C CA . GLY A 1 94 ? -11.412 2.099 5.331 1.00 81.31 94 GLY A CA 1
ATOM 786 C C . GLY A 1 94 ? -12.468 2.847 6.155 1.00 81.31 94 GLY A C 1
ATOM 787 O O . GLY A 1 94 ? -13.586 3.053 5.688 1.00 81.31 94 GLY A O 1
ATOM 788 N N . ILE A 1 95 ? -12.135 3.234 7.390 1.00 77.62 95 ILE A N 1
ATOM 789 C CA . ILE A 1 95 ? -13.011 4.002 8.289 1.00 77.62 95 ILE A CA 1
ATOM 790 C C . ILE A 1 95 ? -12.758 5.514 8.164 1.00 77.62 95 ILE A C 1
ATOM 792 O O . ILE A 1 95 ? -13.678 6.300 8.398 1.00 77.62 95 ILE A O 1
ATOM 796 N N . ALA A 1 96 ? -11.533 5.937 7.821 1.00 63.00 96 ALA A N 1
ATOM 797 C CA . ALA A 1 96 ? -11.135 7.347 7.872 1.00 63.00 96 ALA A CA 1
ATOM 798 C C . ALA A 1 96 ? -11.822 8.215 6.804 1.00 63.00 96 ALA A C 1
ATOM 800 O O . ALA A 1 96 ? -11.840 7.859 5.625 1.00 63.00 96 ALA A O 1
ATOM 801 N N . LYS A 1 97 ? -12.347 9.354 7.283 1.00 61.38 97 LYS A N 1
ATOM 802 C CA . LYS A 1 97 ? -13.206 10.346 6.627 1.00 61.38 97 LYS A CA 1
ATOM 803 C C . LYS A 1 97 ? -12.433 11.631 6.347 1.00 61.38 97 LYS A C 1
ATOM 805 O O . LYS A 1 97 ? -11.864 12.204 7.271 1.00 61.38 97 LYS A O 1
ATOM 810 N N . TYR A 1 98 ? -12.544 12.150 5.135 1.00 53.16 98 TYR A N 1
ATOM 811 C CA . TYR A 1 98 ? -12.491 13.593 4.932 1.00 53.16 98 TYR A CA 1
ATOM 812 C C . TYR A 1 98 ? -13.768 14.256 5.483 1.00 53.16 98 TYR A C 1
ATOM 814 O O . TYR A 1 98 ? -14.827 13.630 5.580 1.00 53.16 98 TYR A O 1
ATOM 822 N N . ASP A 1 99 ? -13.693 15.557 5.754 1.00 53.34 99 ASP A N 1
ATOM 823 C CA . ASP A 1 99 ? -14.802 16.489 6.027 1.00 53.34 99 ASP A CA 1
ATOM 824 C C . ASP A 1 99 ? -16.007 16.353 5.049 1.00 53.34 99 ASP A C 1
ATOM 826 O O . ASP A 1 99 ? -17.088 16.882 5.311 1.00 53.34 99 ASP A O 1
ATOM 830 N N . ASP A 1 100 ? -15.820 15.661 3.918 1.00 57.41 100 ASP A N 1
ATOM 831 C CA . ASP A 1 100 ? -16.744 15.462 2.795 1.00 57.41 100 ASP A CA 1
ATOM 832 C C . ASP A 1 100 ? -17.302 14.026 2.645 1.00 57.41 100 ASP A C 1
ATOM 834 O O . ASP A 1 100 ? -18.180 13.801 1.809 1.00 57.41 100 ASP A O 1
ATOM 838 N N . GLY A 1 101 ? -16.859 13.069 3.469 1.00 54.12 101 GLY A N 1
ATOM 839 C CA . GLY A 1 101 ? -17.330 11.681 3.444 1.00 54.12 101 GLY A CA 1
ATOM 840 C C . GLY A 1 101 ? -16.548 10.711 2.550 1.00 54.12 101 GLY A C 1
ATOM 841 O O . GLY A 1 101 ? -16.986 9.566 2.424 1.00 54.12 101 GLY A O 1
ATOM 842 N N . GLU A 1 102 ? -15.414 11.105 1.961 1.00 65.5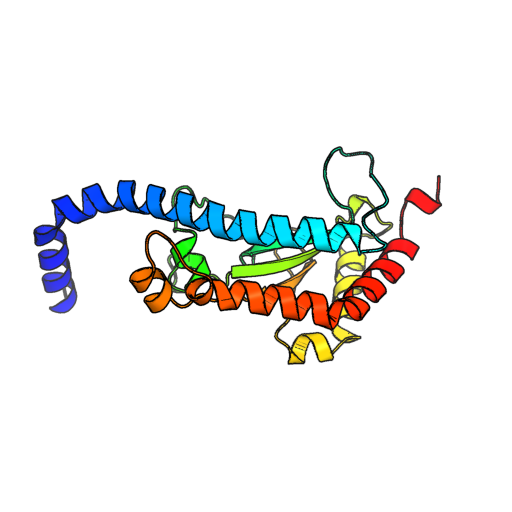0 102 GLU A N 1
ATOM 843 C CA . GLU A 1 102 ? -14.549 10.176 1.218 1.00 65.50 102 GLU A CA 1
ATOM 844 C C . GLU A 1 102 ? -13.677 9.307 2.141 1.00 65.50 102 GLU A C 1
ATOM 846 O O . GLU A 1 102 ? -13.159 9.766 3.164 1.00 65.50 102 GLU A O 1
ATOM 851 N N . THR A 1 103 ? -13.522 8.033 1.763 1.00 72.19 103 THR A N 1
ATOM 852 C CA . THR A 1 103 ? -12.648 7.067 2.439 1.00 72.19 103 THR A CA 1
ATOM 853 C C . THR A 1 103 ? -11.222 7.182 1.917 1.00 72.19 103 THR A C 1
ATOM 855 O O . THR A 1 103 ? -10.992 7.151 0.708 1.00 72.19 103 THR A O 1
ATOM 858 N N . ILE A 1 104 ? -10.254 7.234 2.828 1.00 78.19 104 ILE A N 1
ATOM 859 C CA . ILE A 1 104 ? -8.835 7.200 2.469 1.00 78.19 104 ILE A CA 1
ATOM 860 C C . ILE A 1 104 ? -8.444 5.771 2.088 1.00 78.19 104 ILE A C 1
ATOM 862 O O . ILE A 1 104 ? -8.542 4.850 2.896 1.00 78.19 104 ILE A O 1
ATOM 866 N N . GLU A 1 105 ? -7.986 5.585 0.851 1.00 85.88 105 GLU A N 1
ATOM 867 C CA . GLU A 1 105 ? -7.378 4.326 0.419 1.00 85.88 105 GLU A CA 1
ATOM 868 C C . GLU A 1 105 ? -5.915 4.278 0.869 1.00 85.88 105 GLU A C 1
ATOM 870 O O . GLU A 1 105 ? -5.111 5.131 0.488 1.00 85.88 105 GLU A O 1
ATOM 875 N N . TYR A 1 106 ? -5.562 3.256 1.644 1.00 88.50 106 TYR A N 1
ATOM 876 C CA . TYR A 1 106 ? -4.200 2.987 2.096 1.00 88.50 106 TYR A CA 1
ATOM 877 C C . TYR A 1 106 ? -3.577 1.831 1.311 1.00 88.50 106 TYR A C 1
ATOM 879 O O . TYR A 1 106 ? -4.293 0.958 0.819 1.00 88.50 106 TYR A O 1
ATOM 887 N N . GLY A 1 107 ? -2.254 1.798 1.156 1.00 93.25 107 GLY A N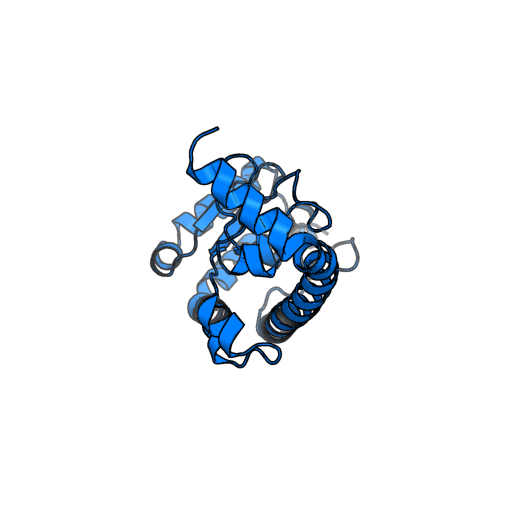 1
ATOM 888 C CA . GLY A 1 107 ? -1.607 0.713 0.425 1.00 93.25 107 GLY A CA 1
ATOM 889 C C . GLY A 1 107 ? -0.104 0.857 0.228 1.00 93.25 107 GLY A C 1
ATOM 890 O O . GLY A 1 107 ? 0.567 1.641 0.897 1.00 93.25 107 GLY A O 1
ATOM 891 N N . ILE A 1 108 ? 0.426 0.062 -0.702 1.00 95.00 108 ILE A N 1
ATOM 892 C CA . ILE A 1 108 ? 1.846 0.054 -1.065 1.00 95.00 108 ILE A CA 1
ATOM 893 C C . ILE A 1 108 ? 2.041 0.810 -2.373 1.00 95.00 108 ILE A C 1
ATOM 895 O O . ILE A 1 108 ? 1.422 0.501 -3.392 1.00 95.00 108 ILE A O 1
ATOM 899 N N . HIS A 1 109 ? 2.966 1.758 -2.370 1.00 93.69 109 HIS A N 1
ATOM 900 C CA . HIS A 1 109 ? 3.435 2.445 -3.560 1.00 93.69 109 HIS A CA 1
ATOM 901 C C . HIS A 1 109 ? 4.720 1.821 -4.077 1.00 93.69 109 HIS A C 1
ATOM 903 O O . HIS A 1 109 ? 5.629 1.543 -3.305 1.00 93.69 109 HIS A O 1
ATOM 909 N N . PHE A 1 110 ? 4.820 1.710 -5.396 1.00 93.56 110 PHE A N 1
ATOM 910 C CA . PHE A 1 110 ? 6.056 1.548 -6.146 1.00 93.56 110 PHE A CA 1
ATOM 911 C C . PHE A 1 110 ? 6.341 2.836 -6.914 1.00 93.56 110 PHE A C 1
ATOM 913 O O . PHE A 1 110 ? 5.497 3.319 -7.684 1.00 93.56 110 PHE A O 1
ATOM 920 N N . GLY A 1 111 ? 7.530 3.394 -6.726 1.00 91.06 111 GLY A N 1
ATOM 921 C CA . GLY A 1 111 ? 7.913 4.664 -7.326 1.00 91.06 111 GLY A CA 1
ATOM 922 C C . GLY A 1 111 ? 9.408 4.790 -7.556 1.00 91.06 111 GLY A C 1
ATOM 923 O O . GLY A 1 111 ? 10.193 3.885 -7.285 1.00 91.06 111 GLY A O 1
ATOM 924 N N . PHE A 1 112 ? 9.804 5.946 -8.077 1.00 89.00 112 PHE A N 1
ATOM 925 C CA . PHE A 1 112 ? 11.207 6.290 -8.246 1.00 89.00 112 PHE A CA 1
ATOM 926 C C . PHE A 1 112 ? 11.441 7.769 -7.967 1.00 89.00 112 PHE A C 1
ATOM 928 O O . PHE A 1 112 ? 10.566 8.615 -8.165 1.00 89.00 112 PHE A O 1
ATOM 935 N N . ASN A 1 113 ? 12.642 8.092 -7.500 1.00 86.31 113 ASN A N 1
ATOM 936 C CA . ASN A 1 113 ? 13.076 9.462 -7.323 1.00 86.31 113 ASN A CA 1
ATOM 937 C C . ASN A 1 113 ? 13.599 10.007 -8.658 1.00 86.31 113 ASN A C 1
ATOM 939 O O . ASN A 1 113 ? 14.684 9.652 -9.121 1.00 86.31 113 ASN A O 1
ATOM 943 N N . ARG A 1 114 ? 12.823 10.906 -9.271 1.00 86.69 114 ARG A N 1
ATOM 944 C CA . ARG A 1 114 ? 13.146 11.537 -10.558 1.00 86.69 114 ARG A CA 1
ATOM 945 C C . ARG A 1 114 ? 14.535 12.178 -10.591 1.00 86.69 114 ARG A C 1
ATOM 947 O O . ARG A 1 114 ? 15.153 12.168 -11.653 1.00 86.69 114 ARG A O 1
ATOM 954 N N . ASP A 1 115 ? 15.047 12.693 -9.470 1.00 84.50 115 ASP A N 1
ATOM 955 C CA . ASP A 1 115 ? 16.349 13.379 -9.416 1.00 84.50 115 ASP A CA 1
ATOM 956 C C . ASP A 1 115 ? 17.505 12.498 -9.919 1.00 84.50 115 ASP A C 1
ATOM 958 O O . ASP A 1 115 ? 18.495 13.026 -10.430 1.00 84.50 115 ASP A O 1
ATOM 962 N N . TYR A 1 116 ? 17.357 11.174 -9.853 1.00 83.88 116 TYR A N 1
ATOM 963 C CA . TYR A 1 116 ? 18.358 10.178 -10.236 1.00 83.88 116 TYR A CA 1
ATOM 964 C C . TYR A 1 116 ? 18.400 9.881 -11.744 1.00 83.88 116 TYR A C 1
ATOM 966 O O . TYR A 1 116 ? 19.352 9.270 -12.237 1.00 83.88 116 TYR A O 1
ATOM 974 N N . PHE A 1 117 ? 17.396 10.335 -12.493 1.00 86.69 117 PHE A N 1
ATOM 975 C CA . PHE A 1 117 ? 17.188 9.962 -13.890 1.00 86.69 117 PHE A CA 1
ATOM 976 C C . PHE A 1 117 ? 17.034 11.193 -14.785 1.00 86.69 117 PHE A C 1
ATOM 978 O O . PHE A 1 117 ? 16.626 12.272 -14.346 1.00 86.69 117 PHE A O 1
ATOM 985 N N . ASN A 1 118 ? 17.335 11.032 -16.071 1.00 88.38 118 ASN A N 1
ATOM 986 C CA . ASN A 1 118 ? 17.217 12.060 -17.105 1.00 88.38 118 ASN A CA 1
ATOM 987 C C . ASN A 1 118 ? 15.762 12.264 -17.555 1.00 88.38 118 ASN A C 1
ATOM 989 O O . ASN A 1 118 ? 15.424 12.170 -18.734 1.00 88.38 118 ASN A O 1
ATOM 993 N N . PHE A 1 119 ? 14.884 12.568 -16.593 1.00 87.75 119 PHE A N 1
ATOM 994 C CA . PHE A 1 119 ? 13.474 12.857 -16.827 1.00 87.75 119 PHE A CA 1
ATOM 995 C C . PHE A 1 119 ? 13.079 14.274 -16.393 1.00 87.75 119 PHE A C 1
ATOM 997 O O . PHE A 1 119 ? 13.393 14.758 -15.305 1.00 87.75 119 PHE A O 1
ATOM 1004 N N . THR A 1 120 ? 12.270 14.913 -17.232 1.00 88.31 120 THR A N 1
ATOM 1005 C CA . THR A 1 120 ? 11.391 16.017 -16.830 1.00 88.31 120 THR A CA 1
ATOM 1006 C C . THR A 1 120 ? 10.192 15.462 -16.055 1.00 88.31 120 THR A C 1
ATOM 1008 O O . THR A 1 120 ? 9.884 14.276 -16.157 1.00 88.31 120 THR A O 1
ATOM 1011 N N . ALA A 1 121 ? 9.443 16.306 -15.343 1.00 84.94 121 ALA A N 1
ATOM 1012 C CA . ALA A 1 121 ? 8.195 15.873 -14.703 1.00 84.94 121 ALA A CA 1
ATOM 1013 C C . ALA A 1 121 ? 7.197 15.261 -15.715 1.00 84.94 121 ALA A C 1
ATOM 1015 O O . ALA A 1 121 ? 6.550 14.251 -15.433 1.00 84.94 121 ALA A O 1
ATOM 1016 N N . LYS A 1 122 ? 7.115 15.825 -16.932 1.00 87.38 122 LYS A N 1
ATOM 1017 C CA . LYS A 1 122 ? 6.256 15.314 -18.014 1.00 87.38 122 LYS A CA 1
ATOM 1018 C C . LYS A 1 122 ? 6.705 13.933 -18.499 1.00 87.38 122 LYS A C 1
ATOM 1020 O O . LYS A 1 122 ? 5.869 13.049 -18.660 1.00 87.38 122 LYS A O 1
ATOM 1025 N N . THR A 1 123 ? 8.003 13.743 -18.730 1.00 89.62 123 THR A N 1
ATOM 1026 C CA . THR A 1 123 ? 8.530 12.468 -19.244 1.00 89.62 123 THR A CA 1
ATOM 1027 C C . THR A 1 123 ? 8.564 11.376 -18.179 1.00 89.62 123 THR A C 1
ATOM 1029 O O . THR A 1 123 ? 8.281 10.233 -18.511 1.00 89.62 123 THR A O 1
ATOM 1032 N N . ALA A 1 124 ? 8.777 11.713 -16.903 1.00 88.56 124 ALA A N 1
ATOM 1033 C CA . ALA A 1 124 ? 8.613 10.779 -15.784 1.00 88.56 124 ALA A CA 1
ATOM 1034 C C . ALA A 1 124 ? 7.164 10.271 -15.669 1.00 88.56 124 ALA A C 1
ATOM 1036 O O . ALA A 1 124 ? 6.931 9.074 -15.500 1.00 88.56 124 ALA A O 1
ATOM 1037 N N . LYS A 1 125 ? 6.181 11.177 -15.817 1.00 88.38 125 LYS A N 1
ATOM 1038 C CA . LYS A 1 125 ? 4.757 10.813 -15.856 1.00 88.38 125 LYS A CA 1
ATOM 1039 C C . LYS A 1 125 ? 4.482 9.825 -16.987 1.00 88.38 125 LYS A C 1
ATOM 1041 O O . LYS A 1 125 ? 3.930 8.760 -16.724 1.00 88.38 125 LYS A O 1
ATOM 1046 N N . GLN A 1 126 ? 4.861 10.195 -18.211 1.00 90.81 126 GLN A N 1
ATOM 1047 C CA . GLN A 1 126 ? 4.619 9.368 -19.390 1.00 90.81 126 GLN A CA 1
ATOM 1048 C C . GLN A 1 126 ? 5.294 8.002 -19.245 1.00 90.81 126 GLN A C 1
ATOM 1050 O O . GLN A 1 126 ? 4.650 6.992 -19.478 1.00 90.81 126 GLN A O 1
ATOM 1055 N N . PHE A 1 127 ? 6.538 7.965 -18.756 1.00 93.00 127 PHE A N 1
ATOM 1056 C CA . PHE A 1 127 ? 7.269 6.722 -18.532 1.00 93.00 127 PHE A CA 1
ATOM 1057 C C . PHE A 1 127 ? 6.494 5.743 -17.641 1.00 93.00 127 PHE A C 1
ATOM 1059 O O . PHE A 1 127 ? 6.290 4.602 -18.046 1.00 93.00 127 PHE A O 1
ATOM 1066 N N . MET A 1 128 ? 6.036 6.172 -16.457 1.00 92.94 128 MET A N 1
ATOM 1067 C CA . MET A 1 128 ? 5.293 5.287 -15.544 1.00 92.94 128 MET A CA 1
ATOM 1068 C C . MET A 1 128 ? 3.937 4.879 -16.103 1.00 92.94 128 MET A C 1
ATOM 1070 O O . MET A 1 128 ? 3.531 3.734 -15.933 1.00 92.94 128 MET A O 1
ATOM 1074 N N . GLN A 1 129 ? 3.254 5.805 -16.778 1.00 92.94 129 GLN A N 1
ATOM 1075 C CA . GLN A 1 129 ? 1.984 5.516 -17.431 1.00 92.94 129 GLN A CA 1
ATOM 1076 C C . GLN A 1 129 ? 2.157 4.449 -18.520 1.00 92.94 129 GLN A C 1
ATOM 1078 O O . GLN A 1 129 ? 1.389 3.492 -18.563 1.00 92.94 129 GLN A O 1
ATOM 1083 N N . ASP A 1 130 ? 3.194 4.580 -19.349 1.00 95.00 130 ASP A N 1
ATOM 1084 C CA . ASP A 1 130 ? 3.528 3.616 -20.395 1.00 95.00 130 ASP A CA 1
ATOM 1085 C C . ASP A 1 130 ? 3.945 2.278 -19.789 1.00 95.00 130 ASP A C 1
ATOM 1087 O O . ASP A 1 130 ? 3.534 1.231 -20.276 1.00 95.00 130 ASP A O 1
ATOM 1091 N N . GLN A 1 131 ? 4.742 2.280 -18.714 1.00 94.88 131 GLN A N 1
ATOM 1092 C CA . GLN A 1 131 ? 5.108 1.039 -18.033 1.00 94.88 131 GLN A CA 1
ATOM 1093 C C . GLN A 1 131 ? 3.875 0.318 -17.498 1.00 94.88 131 GLN A C 1
ATOM 1095 O O . GLN A 1 131 ? 3.699 -0.851 -17.809 1.00 94.88 131 GLN A O 1
ATOM 1100 N N . PHE A 1 132 ? 2.987 1.003 -16.778 1.00 96.06 132 PHE A N 1
ATOM 1101 C CA . PHE A 1 132 ? 1.769 0.377 -16.270 1.00 96.06 132 PHE A CA 1
ATOM 1102 C C . PHE A 1 132 ? 0.854 -0.129 -17.399 1.00 96.06 132 PHE A C 1
ATOM 1104 O O . PHE A 1 132 ? 0.299 -1.217 -17.299 1.00 96.06 132 PHE A O 1
ATOM 1111 N N . ALA A 1 133 ? 0.738 0.613 -18.506 1.00 95.69 133 ALA A N 1
ATOM 1112 C CA . ALA A 1 133 ? -0.034 0.181 -19.674 1.00 95.69 133 ALA A CA 1
ATOM 1113 C C . ALA A 1 133 ? 0.562 -1.048 -20.387 1.00 95.69 133 ALA A C 1
ATOM 1115 O O . ALA A 1 133 ? -0.185 -1.830 -20.971 1.00 95.69 133 ALA A O 1
ATOM 1116 N N . ASN A 1 134 ? 1.886 -1.226 -20.338 1.00 96.81 134 ASN A N 1
ATOM 1117 C CA . ASN A 1 134 ? 2.579 -2.367 -20.941 1.00 96.81 134 ASN A CA 1
ATOM 1118 C C . ASN A 1 134 ? 2.463 -3.664 -20.124 1.00 96.81 134 ASN A C 1
ATOM 1120 O O . ASN A 1 134 ? 2.797 -4.717 -20.660 1.00 96.81 134 ASN A O 1
ATOM 1124 N N . TYR A 1 135 ? 2.007 -3.589 -18.871 1.00 95.69 135 TYR A N 1
ATOM 1125 C CA . TYR A 1 135 ? 1.840 -4.740 -17.979 1.00 95.69 135 TYR A CA 1
ATOM 1126 C C . TYR A 1 135 ? 0.388 -4.826 -17.476 1.00 95.69 135 TYR A C 1
ATOM 1128 O O . TYR A 1 135 ? 0.116 -4.537 -16.303 1.00 95.69 135 TYR A O 1
ATOM 1136 N N . PRO A 1 136 ? -0.581 -5.159 -18.356 1.00 94.81 136 PRO A N 1
ATOM 1137 C CA . PRO A 1 136 ? -1.996 -5.240 -17.991 1.00 94.81 136 PRO A CA 1
ATOM 1138 C C . PRO A 1 136 ? -2.275 -6.233 -16.852 1.00 94.81 136 PRO A C 1
ATOM 1140 O O . PRO A 1 136 ? -3.226 -6.018 -16.099 1.00 94.81 136 PRO A O 1
ATOM 1143 N N . GLU A 1 137 ? -1.428 -7.248 -16.664 1.00 95.25 137 GLU A N 1
ATOM 1144 C CA . GLU A 1 137 ? -1.501 -8.210 -15.560 1.00 95.25 137 GLU A CA 1
ATOM 1145 C C . GLU A 1 137 ? -1.473 -7.534 -14.180 1.00 95.25 137 GLU A C 1
ATOM 1147 O O . GLU A 1 137 ? -2.135 -7.990 -13.250 1.00 95.25 137 GLU A O 1
ATOM 1152 N N . LEU A 1 138 ? -0.794 -6.386 -14.044 1.00 96.56 138 LEU A N 1
ATOM 1153 C CA . LEU A 1 138 ? -0.778 -5.630 -12.790 1.00 96.56 138 LEU A CA 1
ATOM 1154 C C . LEU A 1 138 ? -2.183 -5.130 -12.428 1.00 96.56 138 LEU A C 1
ATOM 1156 O O . LEU A 1 138 ? -2.582 -5.165 -11.264 1.00 96.56 138 LEU A O 1
ATOM 1160 N N . LYS A 1 139 ? -2.968 -4.701 -13.420 1.00 95.69 139 LYS A N 1
ATOM 1161 C CA . LYS A 1 139 ? -4.351 -4.262 -13.199 1.00 95.69 139 LYS A CA 1
ATOM 1162 C C . LYS A 1 139 ? -5.248 -5.429 -12.785 1.00 95.69 139 LYS A C 1
ATOM 1164 O O . LYS A 1 139 ? -6.124 -5.241 -11.945 1.00 95.69 139 LYS A O 1
ATOM 1169 N N . GLU A 1 140 ? -5.029 -6.617 -13.345 1.00 95.12 140 GLU A N 1
ATOM 1170 C CA . GLU A 1 140 ? -5.807 -7.822 -13.025 1.00 95.12 140 GLU A CA 1
ATOM 1171 C C . GLU A 1 140 ? -5.633 -8.254 -11.564 1.00 95.12 140 GLU A C 1
ATOM 1173 O O . GLU A 1 140 ? -6.592 -8.702 -10.938 1.00 95.12 140 GLU A O 1
ATOM 1178 N N . VAL A 1 141 ? -4.445 -8.047 -10.985 1.00 95.94 141 VAL A N 1
ATOM 1179 C CA . VAL A 1 141 ? -4.166 -8.369 -9.571 1.00 95.94 141 VAL A CA 1
ATOM 1180 C C . VAL A 1 141 ? -4.398 -7.203 -8.601 1.00 95.94 141 VAL A C 1
ATOM 1182 O O . VAL A 1 141 ? -4.189 -7.349 -7.390 1.00 95.94 141 VAL A O 1
ATOM 1185 N N . GLY A 1 142 ? -4.899 -6.074 -9.113 1.00 96.19 142 GLY A N 1
ATOM 1186 C CA . GLY A 1 142 ? -5.422 -4.959 -8.322 1.00 96.19 142 GLY A CA 1
ATOM 1187 C C . GLY A 1 142 ? -4.517 -3.733 -8.206 1.00 96.19 142 GLY A C 1
ATOM 1188 O O . GLY A 1 142 ? -4.882 -2.801 -7.490 1.00 96.19 142 GLY A O 1
ATOM 1189 N N . PHE A 1 143 ? -3.374 -3.683 -8.899 1.00 97.44 143 PHE A N 1
ATOM 1190 C CA . PHE A 1 143 ? -2.570 -2.461 -8.942 1.00 97.44 143 PHE A CA 1
ATOM 1191 C C . PHE A 1 143 ? -3.283 -1.349 -9.722 1.00 97.44 143 PHE A C 1
ATOM 1193 O O . PHE A 1 143 ? -4.058 -1.581 -10.653 1.00 97.44 143 PHE A O 1
ATOM 1200 N N . GLN A 1 144 ? -2.966 -0.113 -9.362 1.00 95.00 144 GLN A N 1
ATOM 1201 C CA . GLN A 1 144 ? -3.529 1.106 -9.921 1.00 95.00 144 GLN A CA 1
ATOM 1202 C C . GLN A 1 144 ? -2.400 2.063 -10.308 1.00 95.00 144 GLN A C 1
ATOM 1204 O O . GLN A 1 144 ? -1.389 2.155 -9.617 1.00 95.00 144 GLN A O 1
ATOM 1209 N N . TYR A 1 145 ? -2.569 2.820 -11.390 1.00 92.69 145 TYR A N 1
ATOM 1210 C CA . TYR A 1 145 ? -1.664 3.925 -11.705 1.00 92.69 145 TYR A CA 1
ATOM 1211 C C . TYR A 1 145 ? -2.176 5.219 -11.080 1.00 92.69 145 TYR A C 1
ATOM 1213 O O . TYR A 1 145 ? -3.300 5.642 -11.358 1.00 92.69 145 TYR A O 1
ATOM 1221 N N . ILE A 1 146 ? -1.336 5.865 -10.274 1.00 87.75 146 ILE A N 1
ATOM 1222 C CA . ILE A 1 146 ? -1.695 7.074 -9.538 1.00 87.75 146 ILE A CA 1
ATOM 1223 C C . ILE A 1 146 ? -0.967 8.296 -10.093 1.00 87.75 146 ILE A C 1
ATOM 1225 O O . ILE A 1 146 ? 0.250 8.303 -10.300 1.00 87.75 146 ILE A O 1
ATOM 1229 N N . VAL A 1 147 ? -1.730 9.377 -10.272 1.00 76.31 147 VAL A N 1
ATOM 1230 C CA . VAL A 1 147 ? -1.230 10.705 -10.640 1.00 76.31 147 VAL A CA 1
ATOM 1231 C C . VAL A 1 147 ? -1.577 11.685 -9.517 1.00 76.31 147 VAL A C 1
ATOM 1233 O O . VAL A 1 147 ? -2.642 12.294 -9.536 1.00 76.31 147 VAL A O 1
ATOM 1236 N N . GLY A 1 148 ? -0.685 11.832 -8.532 1.00 65.19 148 GLY A N 1
ATOM 1237 C CA . GLY A 1 148 ? -0.866 12.768 -7.415 1.00 65.19 148 GLY A CA 1
ATOM 1238 C C . GLY A 1 148 ? -0.612 14.239 -7.781 1.00 65.19 148 GLY A C 1
ATOM 1239 O O . GLY A 1 148 ? -0.040 14.556 -8.833 1.00 65.19 148 GLY A O 1
ATOM 1240 N N . SER A 1 149 ? -0.991 15.157 -6.888 1.00 60.91 149 SER A N 1
ATOM 1241 C CA . SER A 1 149 ? -0.845 16.609 -7.089 1.00 60.91 149 SER A CA 1
ATOM 1242 C C . SER A 1 149 ? 0.607 17.122 -6.965 1.00 60.91 149 SER A C 1
ATOM 1244 O O . SER A 1 149 ? 0.934 18.159 -7.540 1.00 60.91 149 SER A O 1
ATOM 1246 N N . SER A 1 150 ? 1.493 16.369 -6.302 1.00 54.03 150 SER A N 1
ATOM 1247 C CA . SER A 1 150 ? 2.841 16.776 -5.856 1.00 54.03 150 SER A CA 1
ATOM 1248 C C . SER A 1 150 ? 4.009 16.015 -6.516 1.00 54.03 150 SER A C 1
ATOM 1250 O O . SER A 1 150 ? 5.058 15.830 -5.922 1.00 54.03 150 SER A O 1
ATOM 1252 N N . GLU A 1 151 ? 3.872 15.604 -7.781 1.00 55.50 151 GLU A N 1
ATOM 1253 C CA . GLU A 1 151 ? 4.881 14.824 -8.543 1.00 55.50 151 GLU A CA 1
ATOM 1254 C C . GLU A 1 151 ? 4.981 13.319 -8.220 1.00 55.50 151 GLU A C 1
ATOM 1256 O O . GLU A 1 151 ? 5.676 12.604 -8.942 1.00 55.50 151 GLU A O 1
ATOM 1261 N N . HIS A 1 152 ? 4.222 12.783 -7.258 1.00 62.31 152 HIS A N 1
ATOM 1262 C CA . HIS A 1 152 ? 4.151 11.331 -7.055 1.00 62.31 152 HIS A CA 1
ATOM 1263 C C . HIS A 1 152 ? 3.424 10.651 -8.228 1.00 62.31 152 HIS A C 1
ATOM 1265 O O . HIS A 1 152 ? 2.256 10.929 -8.528 1.00 62.31 152 HIS A O 1
ATOM 1271 N N . ARG A 1 153 ? 4.162 9.816 -8.964 1.00 79.00 153 ARG A N 1
ATOM 1272 C CA . ARG A 1 153 ? 3.689 8.995 -10.087 1.00 79.00 153 ARG A CA 1
ATOM 1273 C C . ARG A 1 153 ? 4.051 7.562 -9.758 1.00 79.00 153 ARG A C 1
ATOM 1275 O O . ARG A 1 153 ? 5.190 7.152 -9.963 1.00 79.00 153 ARG A O 1
ATOM 1282 N N . THR A 1 154 ? 3.105 6.851 -9.176 1.00 91.31 154 THR A N 1
ATOM 1283 C CA . THR A 1 154 ? 3.361 5.549 -8.569 1.00 91.31 154 THR A CA 1
ATOM 1284 C C . THR A 1 154 ? 2.421 4.505 -9.143 1.00 91.31 154 THR A C 1
ATOM 1286 O O . THR A 1 154 ? 1.346 4.815 -9.666 1.00 91.31 154 THR A O 1
ATOM 1289 N N . ILE A 1 155 ? 2.868 3.258 -9.077 1.00 95.25 155 ILE A N 1
ATOM 1290 C CA . ILE A 1 155 ? 1.983 2.102 -9.164 1.00 95.25 155 ILE A CA 1
ATOM 1291 C C . ILE A 1 155 ? 1.587 1.793 -7.721 1.00 95.25 155 ILE A C 1
ATOM 1293 O O . ILE A 1 155 ? 2.454 1.676 -6.861 1.00 95.25 155 ILE A O 1
ATOM 1297 N N . PHE A 1 156 ? 0.294 1.737 -7.443 1.00 95.38 156 PHE A N 1
ATOM 1298 C CA . PHE A 1 156 ? -0.267 1.618 -6.103 1.00 95.38 156 PHE A CA 1
ATOM 1299 C C . PHE A 1 156 ? -1.032 0.310 -5.963 1.00 95.38 156 PHE A C 1
ATOM 1301 O O . PHE A 1 156 ? -1.817 -0.036 -6.844 1.00 95.38 156 PHE A O 1
ATOM 1308 N N . LEU A 1 157 ? -0.819 -0.400 -4.863 1.00 97.06 157 LEU A N 1
ATOM 1309 C CA . LEU A 1 157 ? -1.578 -1.584 -4.488 1.00 97.06 157 LEU A CA 1
ATOM 1310 C C . LEU A 1 157 ? -2.374 -1.277 -3.216 1.00 97.06 157 LEU A C 1
ATOM 1312 O O . LEU A 1 157 ? -1.751 -1.157 -2.158 1.00 97.06 157 LEU A O 1
ATOM 1316 N N . PRO A 1 158 ? -3.710 -1.143 -3.291 1.00 94.88 158 PRO A N 1
ATOM 1317 C CA . PRO A 1 158 ? -4.527 -0.903 -2.109 1.00 94.88 158 PRO A CA 1
ATOM 1318 C C . PRO A 1 158 ? -4.467 -2.086 -1.138 1.00 94.88 158 PRO A C 1
ATOM 1320 O O . PRO A 1 158 ? -4.423 -3.250 -1.549 1.00 94.88 158 PRO A O 1
ATOM 1323 N N . ILE A 1 159 ? -4.517 -1.768 0.151 1.00 94.56 159 ILE A N 1
ATOM 1324 C CA . ILE A 1 159 ? -4.611 -2.706 1.267 1.00 94.56 159 ILE A CA 1
ATOM 1325 C C . ILE A 1 159 ? -5.778 -2.267 2.141 1.00 94.56 159 ILE A C 1
ATOM 1327 O O . ILE A 1 159 ? -5.880 -1.101 2.514 1.00 94.56 159 ILE A O 1
ATOM 1331 N N . GLN A 1 160 ? -6.629 -3.220 2.505 1.00 93.50 160 GLN A N 1
ATOM 1332 C CA . GLN A 1 160 ? -7.677 -3.006 3.491 1.00 93.50 160 GLN A CA 1
ATOM 1333 C C . GLN A 1 160 ? -7.671 -4.162 4.486 1.00 93.50 160 GLN A C 1
ATOM 1335 O O . GLN A 1 160 ? -7.817 -5.324 4.108 1.00 93.50 160 GLN A O 1
ATOM 1340 N N . LEU A 1 161 ? -7.474 -3.829 5.755 1.00 93.31 161 LEU A N 1
ATOM 1341 C CA . LEU A 1 161 ? -7.522 -4.758 6.872 1.00 93.31 161 LEU A CA 1
ATOM 1342 C C . LEU A 1 161 ? -8.960 -4.927 7.365 1.00 93.31 161 LEU A C 1
ATOM 1344 O O . LEU A 1 161 ? -9.776 -4.005 7.291 1.00 93.31 161 LEU A O 1
ATOM 1348 N N . ASP A 1 162 ? -9.259 -6.104 7.909 1.00 92.44 162 ASP A N 1
ATOM 1349 C CA . ASP A 1 162 ? -10.558 -6.379 8.512 1.00 92.44 162 ASP A CA 1
ATOM 1350 C C . ASP A 1 162 ? -10.595 -5.829 9.944 1.00 92.44 162 ASP A C 1
ATOM 1352 O O . ASP A 1 162 ? -9.933 -6.341 10.850 1.00 92.44 162 ASP A O 1
ATOM 1356 N N . LEU A 1 163 ? -11.402 -4.786 10.154 1.00 91.06 163 LEU A N 1
ATOM 1357 C CA . LEU A 1 163 ? -11.591 -4.175 11.468 1.00 91.06 163 LEU A CA 1
ATOM 1358 C C . LEU A 1 163 ? -12.041 -5.189 12.529 1.00 91.06 163 LEU A C 1
ATOM 1360 O O . LEU A 1 163 ? -11.619 -5.086 13.678 1.00 91.06 163 LEU A O 1
ATOM 1364 N N . LYS A 1 164 ? -12.901 -6.151 12.180 1.00 91.94 164 LYS A N 1
ATOM 1365 C CA . LYS A 1 164 ? -13.404 -7.132 13.151 1.00 91.94 164 LYS A CA 1
ATOM 1366 C C . LYS A 1 164 ? -12.277 -8.029 13.636 1.00 91.94 164 LYS A C 1
ATOM 1368 O O . LYS A 1 164 ? -12.152 -8.219 14.839 1.00 91.94 164 LYS A O 1
ATOM 1373 N N . LEU A 1 165 ? -11.428 -8.500 12.723 1.00 92.94 165 LEU A N 1
ATOM 1374 C CA . LEU A 1 165 ? -10.259 -9.304 13.085 1.00 92.94 165 LEU A CA 1
ATOM 1375 C C . LEU A 1 165 ? -9.260 -8.496 13.921 1.00 92.94 165 LEU A C 1
ATOM 1377 O O . LEU A 1 165 ? -8.761 -8.996 14.923 1.00 92.94 165 LEU A O 1
ATOM 1381 N N . LEU A 1 166 ? -9.024 -7.225 13.579 1.00 91.50 166 LEU A N 1
ATOM 1382 C CA . LEU A 1 166 ? -8.165 -6.344 14.382 1.00 91.50 166 LEU A CA 1
ATOM 1383 C C . LEU A 1 166 ? -8.697 -6.149 15.810 1.00 91.50 166 LEU A C 1
ATOM 1385 O O . LEU A 1 166 ? -7.909 -6.119 16.752 1.00 91.50 166 LEU A O 1
ATOM 1389 N N . ILE A 1 167 ? -10.019 -6.036 15.981 1.00 90.69 167 ILE A N 1
ATOM 1390 C CA . ILE A 1 167 ? -10.659 -5.948 17.302 1.00 90.69 167 ILE A CA 1
ATOM 1391 C C . ILE A 1 167 ? -10.509 -7.266 18.072 1.00 90.69 167 ILE A C 1
ATOM 1393 O O . ILE A 1 167 ? -10.188 -7.242 19.258 1.00 90.69 167 ILE A O 1
ATOM 1397 N N . GLU A 1 168 ? -10.743 -8.406 17.419 1.00 92.62 168 GLU A N 1
ATOM 1398 C CA . GLU A 1 168 ? -10.662 -9.737 18.041 1.00 92.62 168 GLU A CA 1
ATOM 1399 C C . GLU A 1 168 ? -9.240 -10.101 18.487 1.00 92.62 168 GLU A C 1
ATOM 1401 O O . GLU A 1 168 ? -9.065 -10.818 19.474 1.00 92.62 168 GLU A O 1
ATOM 1406 N N . GLU A 1 169 ? -8.226 -9.600 17.784 1.00 91.25 169 GLU A N 1
ATOM 1407 C CA . GLU A 1 169 ? -6.823 -9.931 18.036 1.00 91.25 169 GLU A CA 1
ATOM 1408 C C . GLU A 1 169 ? -6.051 -8.861 18.817 1.00 91.25 169 GLU A C 1
ATOM 1410 O O . GLU A 1 169 ? -4.869 -9.060 19.104 1.00 91.25 169 GLU A O 1
ATOM 1415 N N . TYR A 1 170 ? -6.682 -7.744 19.189 1.00 88.44 170 TYR A N 1
ATOM 1416 C CA . TYR A 1 170 ? -6.048 -6.715 20.015 1.00 88.44 170 TYR A CA 1
ATOM 1417 C C . TYR A 1 170 ? -5.598 -7.281 21.381 1.00 88.44 170 TYR A C 1
ATOM 1419 O O . TYR A 1 170 ? -6.375 -7.983 22.035 1.00 88.44 170 TYR A O 1
ATOM 1427 N N . PRO A 1 171 ? -4.388 -6.944 21.877 1.00 86.94 171 PRO A N 1
ATOM 1428 C CA . PRO A 1 171 ? -3.387 -6.033 21.297 1.00 86.94 171 PRO A CA 1
ATOM 1429 C C . PRO A 1 171 ? -2.331 -6.724 20.421 1.00 86.94 171 PRO A C 1
ATOM 1431 O O . PRO A 1 171 ? -1.412 -6.075 19.917 1.00 86.94 171 PRO A O 1
ATOM 1434 N N . ASP A 1 172 ? -2.413 -8.044 20.276 1.00 86.12 172 ASP A N 1
ATOM 1435 C CA . ASP A 1 172 ? -1.347 -8.835 19.674 1.00 86.12 172 ASP A CA 1
ATOM 1436 C C . ASP A 1 172 ? -1.343 -8.742 18.147 1.00 86.12 172 ASP A C 1
ATOM 1438 O O . ASP A 1 172 ? -0.257 -8.749 17.570 1.00 86.12 172 ASP A O 1
ATOM 1442 N N . TYR A 1 173 ? -2.517 -8.603 17.518 1.00 83.56 173 TYR A N 1
ATOM 1443 C CA . TYR A 1 173 ? -2.724 -8.605 16.063 1.00 83.56 173 TYR A CA 1
ATOM 1444 C C . TYR A 1 173 ? -1.947 -9.752 15.405 1.00 83.56 173 TYR A C 1
ATOM 1446 O O . TYR A 1 173 ? -0.846 -9.573 14.880 1.00 83.56 173 TYR A O 1
ATOM 1454 N N . LYS A 1 174 ? -2.493 -10.962 15.526 1.00 79.56 174 LYS A N 1
ATOM 1455 C CA . LYS A 1 174 ? -1.865 -12.174 15.003 1.00 79.56 174 LYS A CA 1
ATOM 1456 C C . LYS A 1 174 ? -1.830 -12.117 13.472 1.00 79.56 174 LYS A C 1
ATOM 1458 O O . LYS A 1 174 ? -2.396 -11.233 12.829 1.00 79.56 174 LYS A O 1
ATOM 1463 N N . ASP A 1 175 ? -1.167 -13.107 12.882 1.00 78.62 175 ASP A N 1
ATOM 1464 C CA . ASP A 1 175 ? -0.937 -13.173 11.436 1.00 78.62 175 ASP A CA 1
ATOM 1465 C C . ASP A 1 175 ? -2.228 -13.040 10.607 1.00 78.62 175 ASP A C 1
ATOM 1467 O O . ASP A 1 175 ? -2.192 -12.509 9.500 1.00 78.62 175 ASP A O 1
ATOM 1471 N N . GLN A 1 176 ? -3.382 -13.459 11.141 1.00 87.06 176 GLN A N 1
ATOM 1472 C CA . GLN A 1 176 ? -4.650 -13.409 10.420 1.00 87.06 176 GLN A CA 1
ATOM 1473 C C . GLN A 1 176 ? -5.165 -11.974 10.216 1.00 87.06 176 GLN A C 1
ATOM 1475 O O . GLN A 1 176 ? -5.598 -11.653 9.107 1.00 87.06 176 GLN A O 1
ATOM 1480 N N . ALA A 1 177 ? -5.101 -11.093 11.223 1.00 90.62 177 ALA A N 1
ATOM 1481 C CA . ALA A 1 177 ? -5.535 -9.701 11.053 1.00 90.62 177 ALA A CA 1
ATOM 1482 C C . ALA A 1 177 ? -4.634 -8.913 10.086 1.00 90.62 177 ALA A C 1
ATOM 1484 O O . ALA A 1 177 ? -5.096 -7.978 9.428 1.00 90.62 177 ALA A O 1
ATOM 1485 N N . LEU A 1 178 ? -3.363 -9.311 9.965 1.00 92.81 178 LEU A N 1
ATOM 1486 C CA . LEU A 1 178 ? -2.384 -8.710 9.053 1.00 92.81 178 LEU A CA 1
ATOM 1487 C C . LEU A 1 178 ? -2.251 -9.461 7.719 1.00 92.81 178 LEU A C 1
ATOM 1489 O O . LEU A 1 178 ? -1.483 -9.041 6.851 1.00 92.81 178 LEU A O 1
ATOM 1493 N N . GLN A 1 179 ? -3.029 -10.527 7.507 1.00 93.94 179 GLN A N 1
ATOM 1494 C CA . GLN A 1 179 ? -2.994 -11.320 6.279 1.00 93.94 179 GLN A CA 1
ATOM 1495 C C . GLN A 1 179 ? -3.184 -10.474 5.009 1.00 93.94 179 GLN A C 1
ATOM 1497 O O . GLN A 1 179 ? -2.437 -10.702 4.060 1.00 93.94 179 GLN A O 1
ATOM 1502 N N . PRO A 1 180 ? -4.067 -9.453 4.957 1.00 95.75 180 PRO A N 1
ATOM 1503 C CA . PRO A 1 180 ? -4.194 -8.638 3.748 1.00 95.75 180 PRO A CA 1
ATOM 1504 C C . PRO A 1 180 ? -2.917 -7.859 3.389 1.00 95.75 180 PRO A C 1
ATOM 1506 O O . PRO A 1 180 ? -2.659 -7.627 2.206 1.00 95.75 180 PRO A O 1
ATOM 1509 N N . LEU A 1 181 ? -2.094 -7.480 4.378 1.00 96.06 181 LEU A N 1
ATOM 1510 C CA . LEU A 1 181 ? -0.765 -6.914 4.123 1.00 96.06 181 LEU A CA 1
ATOM 1511 C C . LEU A 1 181 ? 0.165 -7.994 3.560 1.00 96.06 181 LEU A C 1
ATOM 1513 O O . LEU A 1 181 ? 0.777 -7.769 2.519 1.00 96.06 181 LEU A O 1
ATOM 1517 N N . SER A 1 182 ? 0.227 -9.172 4.186 1.00 95.56 182 SER A N 1
ATOM 1518 C CA . SER A 1 182 ? 1.020 -10.309 3.689 1.00 95.56 182 SER A CA 1
ATOM 1519 C C . SER A 1 182 ? 0.669 -10.669 2.241 1.00 95.56 182 SER A C 1
ATOM 1521 O O . SER A 1 182 ? 1.559 -10.777 1.400 1.00 95.56 182 SER A O 1
ATOM 1523 N N . ASP A 1 183 ? -0.622 -10.748 1.919 1.00 96.62 183 ASP A N 1
ATOM 1524 C CA . ASP A 1 183 ? -1.121 -11.040 0.574 1.00 96.62 183 ASP A CA 1
ATOM 1525 C C . ASP A 1 183 ? -0.685 -9.974 -0.440 1.00 96.62 183 ASP A C 1
ATOM 1527 O O . ASP A 1 183 ? -0.343 -10.288 -1.582 1.00 96.62 183 ASP A O 1
ATOM 1531 N N . ALA A 1 184 ? -0.681 -8.697 -0.046 1.00 97.31 184 ALA A N 1
ATOM 1532 C CA . ALA A 1 184 ? -0.213 -7.608 -0.896 1.00 97.31 184 ALA A CA 1
ATOM 1533 C C . ALA A 1 184 ? 1.299 -7.699 -1.168 1.00 97.31 184 ALA A C 1
ATOM 1535 O O . ALA A 1 184 ? 1.737 -7.517 -2.307 1.00 97.31 184 ALA A O 1
ATOM 1536 N N . LEU A 1 185 ? 2.093 -8.043 -0.152 1.00 96.62 185 LEU A N 1
ATOM 1537 C CA . LEU A 1 185 ? 3.536 -8.262 -0.286 1.00 96.62 185 LEU A CA 1
ATOM 1538 C C . LEU A 1 185 ? 3.842 -9.471 -1.185 1.00 96.62 185 LEU A C 1
ATOM 1540 O O . LEU A 1 185 ? 4.722 -9.397 -2.050 1.00 96.62 185 LEU A O 1
ATOM 1544 N N . ASP A 1 186 ? 3.075 -10.553 -1.054 1.00 96.12 186 ASP A N 1
ATOM 1545 C CA . ASP A 1 186 ? 3.185 -11.733 -1.914 1.00 96.12 186 ASP A CA 1
ATOM 1546 C C . ASP A 1 186 ? 2.775 -11.433 -3.357 1.00 96.12 186 ASP A C 1
ATOM 1548 O O . ASP A 1 186 ? 3.435 -11.889 -4.292 1.00 96.12 186 ASP A O 1
ATOM 1552 N N . LYS A 1 187 ? 1.747 -10.604 -3.582 1.00 96.88 187 LYS A N 1
ATOM 1553 C CA . LYS A 1 187 ? 1.407 -10.122 -4.931 1.00 96.88 187 LYS A CA 1
ATOM 1554 C C . LYS A 1 187 ? 2.579 -9.390 -5.575 1.00 96.88 187 LYS A C 1
ATOM 1556 O O . LYS A 1 187 ? 2.872 -9.663 -6.739 1.00 96.88 187 LYS A O 1
ATOM 1561 N N . ILE A 1 188 ? 3.266 -8.510 -4.844 1.00 95.62 188 ILE A N 1
ATOM 1562 C CA . ILE A 1 188 ? 4.454 -7.809 -5.357 1.00 95.62 188 ILE A CA 1
ATOM 1563 C C . ILE A 1 188 ? 5.559 -8.812 -5.694 1.00 95.62 188 ILE A C 1
ATOM 1565 O O . ILE A 1 188 ? 6.114 -8.766 -6.792 1.00 95.62 188 ILE A O 1
ATOM 1569 N N . LYS A 1 189 ? 5.839 -9.760 -4.794 1.00 93.94 189 LYS A N 1
ATOM 1570 C CA . LYS A 1 189 ? 6.859 -10.799 -4.997 1.00 93.94 189 LYS A CA 1
ATOM 1571 C C . LYS A 1 189 ? 6.565 -11.678 -6.216 1.00 93.94 189 LYS A C 1
ATOM 1573 O O . LYS A 1 189 ? 7.448 -11.916 -7.035 1.00 93.94 189 LYS A O 1
ATOM 1578 N N . ASN A 1 190 ? 5.317 -12.103 -6.388 1.00 95.06 190 ASN A N 1
ATOM 1579 C CA . ASN A 1 190 ? 4.892 -12.932 -7.518 1.00 95.06 190 ASN A CA 1
ATOM 1580 C C . ASN A 1 190 ? 4.967 -12.195 -8.865 1.00 95.06 190 ASN A C 1
ATOM 1582 O O . ASN A 1 190 ? 5.080 -12.838 -9.905 1.00 95.06 190 ASN A O 1
ATOM 1586 N N . HIS A 1 191 ? 4.960 -10.859 -8.850 1.00 95.19 191 HIS A N 1
ATOM 1587 C CA . HIS A 1 191 ? 5.112 -10.012 -10.037 1.00 95.19 191 HIS A CA 1
ATOM 1588 C C . HIS A 1 191 ? 6.472 -9.307 -10.077 1.00 95.19 191 HIS A C 1
ATOM 1590 O O . HIS A 1 191 ? 6.646 -8.336 -10.814 1.00 95.19 191 HIS A O 1
ATOM 1596 N N . GLN A 1 192 ? 7.462 -9.796 -9.324 1.00 91.44 192 GLN A N 1
ATOM 1597 C CA . GLN A 1 192 ? 8.774 -9.161 -9.224 1.00 91.44 192 GLN A CA 1
ATOM 1598 C C . GLN A 1 192 ? 9.424 -8.952 -10.600 1.00 91.44 192 GLN A C 1
ATOM 1600 O O . GLN A 1 192 ? 9.965 -7.880 -10.852 1.00 91.44 192 GLN A O 1
ATOM 1605 N N . ALA A 1 193 ? 9.299 -9.916 -11.518 1.00 92.06 193 ALA A N 1
ATOM 1606 C CA . ALA A 1 193 ? 9.846 -9.806 -12.872 1.00 92.06 193 ALA A CA 1
ATOM 1607 C C . ALA A 1 193 ? 9.322 -8.577 -13.644 1.00 92.06 193 ALA A C 1
ATOM 1609 O O . ALA A 1 193 ? 10.059 -7.977 -14.427 1.00 92.06 193 ALA A O 1
ATOM 1610 N N . VAL A 1 194 ? 8.072 -8.168 -13.401 1.00 95.00 194 VAL A N 1
ATOM 1611 C CA . VAL A 1 194 ? 7.491 -6.961 -14.003 1.00 95.00 194 VAL A CA 1
ATOM 1612 C C . VAL A 1 194 ? 8.189 -5.715 -13.463 1.00 95.00 194 VAL A C 1
ATOM 1614 O O . VAL A 1 194 ? 8.655 -4.875 -14.237 1.00 95.00 194 VAL A O 1
ATOM 1617 N N . PHE A 1 195 ? 8.306 -5.607 -12.138 1.00 93.88 195 PHE A N 1
ATOM 1618 C CA . PHE A 1 195 ? 8.954 -4.471 -11.482 1.00 93.88 195 PHE A CA 1
ATOM 1619 C C . PHE A 1 195 ? 10.451 -4.394 -11.796 1.00 93.88 195 PHE A C 1
ATOM 1621 O O . PHE A 1 195 ? 10.960 -3.302 -12.049 1.00 93.88 195 PHE A O 1
ATOM 1628 N N . ASP A 1 196 ? 11.135 -5.535 -11.887 1.00 91.38 196 ASP A N 1
ATOM 1629 C CA . ASP A 1 196 ? 12.524 -5.619 -12.338 1.00 91.38 196 ASP A CA 1
ATOM 1630 C C . ASP A 1 196 ? 12.659 -5.121 -13.787 1.00 91.38 196 ASP A C 1
ATOM 1632 O O . ASP A 1 196 ? 13.519 -4.289 -14.073 1.00 91.38 196 ASP A O 1
ATOM 1636 N N . GLY A 1 197 ? 11.750 -5.506 -14.689 1.00 92.44 197 GLY A N 1
ATOM 1637 C CA . GLY A 1 197 ? 11.725 -4.992 -16.062 1.00 92.44 197 GLY A CA 1
ATOM 1638 C C . GLY A 1 197 ? 11.468 -3.480 -16.151 1.00 92.44 197 GLY A C 1
ATOM 1639 O O . GLY A 1 197 ? 12.006 -2.800 -17.032 1.00 92.44 197 GLY A O 1
ATOM 1640 N N . ILE A 1 198 ? 10.666 -2.917 -15.240 1.00 94.00 198 ILE A N 1
ATOM 1641 C CA . ILE A 1 198 ? 10.487 -1.459 -15.117 1.00 94.00 198 ILE A CA 1
ATOM 1642 C C . ILE A 1 198 ? 11.782 -0.803 -14.631 1.00 94.00 198 ILE A C 1
ATOM 1644 O O . ILE A 1 198 ? 12.226 0.186 -15.223 1.00 94.00 198 ILE A O 1
ATOM 1648 N N . ALA A 1 199 ? 12.404 -1.361 -13.592 1.00 91.31 199 ALA A N 1
ATOM 1649 C CA . ALA A 1 199 ? 13.653 -0.863 -13.033 1.00 91.31 199 ALA A CA 1
ATOM 1650 C C . ALA A 1 199 ? 14.785 -0.882 -14.070 1.00 91.31 199 ALA A C 1
ATOM 1652 O O . ALA A 1 199 ? 15.478 0.118 -14.242 1.00 91.31 199 ALA A O 1
ATOM 1653 N N . GLU A 1 200 ? 14.931 -1.954 -14.848 1.00 90.50 200 GLU A N 1
ATOM 1654 C CA . GLU A 1 200 ? 15.912 -2.037 -15.936 1.00 90.50 200 GLU A CA 1
ATOM 1655 C C . GLU A 1 200 ? 15.728 -0.930 -16.980 1.00 90.50 200 GLU A C 1
ATOM 1657 O O . GLU A 1 200 ? 16.704 -0.323 -17.432 1.00 90.50 200 GLU A O 1
ATOM 1662 N N . LYS A 1 201 ? 14.480 -0.626 -17.356 1.00 92.19 201 LYS A N 1
ATOM 1663 C CA . LYS A 1 201 ? 14.180 0.481 -18.274 1.00 92.19 201 LYS A CA 1
ATOM 1664 C C . LYS A 1 201 ? 14.499 1.834 -17.641 1.00 92.19 201 LYS A C 1
ATOM 1666 O O . LYS A 1 201 ? 15.096 2.663 -18.321 1.00 92.19 201 LYS A O 1
ATOM 1671 N N . LEU A 1 202 ? 14.175 2.049 -16.361 1.00 90.56 202 LEU A N 1
ATOM 1672 C CA . LEU A 1 202 ? 14.559 3.264 -15.622 1.00 90.56 202 LEU A CA 1
ATOM 1673 C C . LEU A 1 202 ? 16.077 3.459 -15.628 1.00 90.56 202 LEU A C 1
ATOM 1675 O O . LEU A 1 202 ? 16.565 4.549 -15.923 1.00 90.56 202 LEU A O 1
ATOM 1679 N N . MET A 1 203 ? 16.837 2.393 -15.378 1.00 87.50 203 MET A N 1
ATOM 1680 C CA . MET A 1 203 ? 18.298 2.446 -15.301 1.00 87.50 203 MET A CA 1
ATOM 1681 C C . MET A 1 203 ? 18.973 2.828 -16.625 1.00 87.50 203 MET A C 1
ATOM 1683 O O . MET A 1 203 ? 20.075 3.372 -16.591 1.00 87.50 203 MET A O 1
ATOM 1687 N N . LYS A 1 204 ? 18.318 2.644 -17.781 1.00 89.19 204 LYS A N 1
ATOM 1688 C CA . LYS A 1 204 ? 18.794 3.165 -19.083 1.00 89.19 204 LYS A CA 1
ATOM 1689 C C . LYS A 1 204 ? 18.743 4.693 -19.182 1.00 89.19 204 LYS A C 1
ATOM 1691 O O . LYS A 1 204 ? 19.382 5.266 -20.054 1.00 89.19 204 LYS A O 1
ATOM 1696 N N . HIS A 1 205 ? 17.999 5.348 -18.294 1.00 88.94 205 HIS A N 1
ATOM 1697 C CA . HIS A 1 205 ? 17.903 6.804 -18.186 1.00 88.94 205 HIS A CA 1
ATOM 1698 C C . HIS A 1 205 ? 18.660 7.349 -16.963 1.00 88.94 205 HIS A C 1
ATOM 1700 O O . HIS A 1 205 ? 18.455 8.497 -16.571 1.00 88.94 205 HIS A O 1
ATOM 1706 N N . SER A 1 206 ? 19.501 6.534 -16.321 1.00 84.06 206 SER A N 1
ATOM 1707 C CA . SER A 1 206 ? 20.259 6.918 -15.128 1.00 84.06 206 SER A CA 1
ATOM 1708 C C . SER A 1 206 ? 21.297 8.002 -15.437 1.00 84.06 206 SER A C 1
ATOM 1710 O O . SER A 1 206 ? 22.169 7.797 -16.278 1.00 84.06 206 SER A O 1
ATOM 1712 N N . LYS A 1 207 ? 21.317 9.078 -14.641 1.00 80.94 207 LYS A N 1
ATOM 1713 C CA . LYS A 1 207 ? 22.347 10.138 -14.715 1.00 80.94 207 LYS A CA 1
ATOM 1714 C C . LYS A 1 207 ? 23.771 9.646 -14.446 1.00 80.94 207 LYS A C 1
ATOM 1716 O O . LYS A 1 207 ? 24.731 10.232 -14.920 1.00 80.94 207 LYS A O 1
ATOM 1721 N N . LEU A 1 208 ? 23.916 8.540 -13.715 1.00 69.00 208 LEU A N 1
ATOM 1722 C CA . LEU A 1 208 ? 25.215 7.927 -13.393 1.00 69.00 208 LEU A CA 1
ATOM 1723 C C . LEU A 1 208 ? 25.905 7.250 -14.591 1.00 69.00 208 LEU A C 1
ATOM 1725 O O . LEU A 1 208 ? 26.973 6.674 -14.420 1.00 69.00 208 LEU A O 1
ATOM 1729 N N . GLN A 1 209 ? 25.276 7.220 -15.769 1.00 57.03 209 GLN A N 1
ATOM 1730 C CA . GLN A 1 209 ? 25.913 6.755 -17.007 1.00 57.03 209 GLN A CA 1
ATOM 1731 C C . GLN A 1 209 ? 26.605 7.896 -17.779 1.00 57.03 209 GLN A C 1
ATOM 1733 O O . GLN A 1 209 ? 27.294 7.625 -18.755 1.00 57.03 209 GLN A O 1
ATOM 1738 N N . GLU A 1 210 ? 26.437 9.151 -17.346 1.00 50.03 210 GLU A N 1
ATOM 1739 C CA . GLU A 1 210 ? 26.974 10.355 -18.004 1.00 50.03 210 GLU A CA 1
ATOM 1740 C C . GLU A 1 210 ? 28.183 10.963 -17.262 1.00 50.03 210 GLU A C 1
ATOM 1742 O O . GLU A 1 210 ? 28.655 12.038 -17.632 1.00 50.03 210 GLU A O 1
ATOM 1747 N N . SER A 1 211 ? 28.680 10.283 -16.222 1.00 43.56 211 SER A N 1
ATOM 1748 C CA . SER A 1 211 ? 29.813 10.695 -15.377 1.00 43.56 211 SER A CA 1
ATOM 1749 C C . SER A 1 211 ? 31.018 9.780 -15.526 1.00 43.56 211 SER A C 1
ATOM 1751 O O . SER A 1 211 ? 30.806 8.555 -15.369 1.00 43.56 211 SER A O 1
#